Protein AF-A0A819JEA1-F1 (afdb_monomer_lite)

Structure (mmCIF, N/CA/C/O backbone):
data_AF-A0A819JEA1-F1
#
_entry.id   AF-A0A819JEA1-F1
#
loop_
_atom_site.group_PDB
_atom_site.id
_atom_site.type_symbol
_atom_site.label_atom_id
_atom_site.label_alt_id
_atom_site.label_comp_id
_atom_site.label_asym_id
_atom_site.label_entity_id
_atom_site.label_seq_id
_atom_site.pdbx_PDB_ins_code
_atom_site.Cartn_x
_atom_site.Cartn_y
_atom_site.Cartn_z
_atom_site.occupancy
_atom_site.B_iso_or_equiv
_atom_site.auth_seq_id
_atom_site.auth_comp_id
_atom_site.auth_asym_id
_atom_site.auth_atom_id
_atom_site.pdbx_PDB_model_num
ATOM 1 N N . MET A 1 1 ? 18.864 -0.633 -17.780 1.00 41.44 1 MET A N 1
ATOM 2 C CA . MET A 1 1 ? 20.270 -0.569 -17.303 1.00 41.44 1 MET A CA 1
ATOM 3 C C . MET A 1 1 ? 20.225 -0.179 -15.831 1.00 41.44 1 MET A C 1
ATOM 5 O O . MET A 1 1 ? 19.649 0.856 -15.530 1.00 41.44 1 MET A O 1
ATOM 9 N N . VAL A 1 2 ? 20.724 -1.010 -14.911 1.00 42.16 2 VAL A N 1
ATOM 10 C CA . VAL A 1 2 ? 20.683 -0.740 -13.460 1.00 42.16 2 VAL A CA 1
ATOM 11 C C . VAL A 1 2 ? 21.433 0.567 -13.140 1.00 42.16 2 VAL A C 1
ATOM 13 O O . VAL A 1 2 ? 22.654 0.612 -13.107 1.00 42.16 2 VAL A O 1
ATOM 16 N N . ARG A 1 3 ? 20.650 1.647 -13.000 1.00 57.25 3 ARG A N 1
ATOM 17 C CA . ARG A 1 3 ? 20.913 2.953 -12.364 1.00 57.25 3 ARG A CA 1
ATOM 18 C C . ARG A 1 3 ? 22.341 3.525 -12.477 1.00 57.25 3 ARG A C 1
ATOM 20 O O . ARG A 1 3 ? 22.962 3.837 -11.461 1.00 57.25 3 ARG A O 1
ATOM 27 N N . VAL A 1 4 ? 22.788 3.818 -13.702 1.00 48.72 4 VAL A N 1
ATOM 28 C CA . VAL A 1 4 ? 23.921 4.744 -13.948 1.00 48.72 4 VAL A CA 1
ATOM 29 C C . VAL A 1 4 ? 23.596 6.153 -13.413 1.00 48.72 4 VAL A C 1
ATOM 31 O O . VAL A 1 4 ? 24.458 6.822 -12.857 1.00 48.72 4 VAL A O 1
ATOM 34 N N . ARG A 1 5 ? 22.336 6.606 -13.542 1.00 55.41 5 ARG A N 1
ATOM 35 C CA . ARG A 1 5 ? 21.914 7.990 -13.233 1.00 55.41 5 ARG A CA 1
ATOM 36 C C . ARG A 1 5 ? 21.646 8.298 -11.755 1.00 55.41 5 ARG A C 1
ATOM 38 O O . ARG A 1 5 ? 21.673 9.463 -11.386 1.00 55.41 5 ARG A O 1
ATOM 45 N N . TYR A 1 6 ? 21.401 7.290 -10.915 1.00 67.12 6 TYR A N 1
ATOM 46 C CA . TYR A 1 6 ? 20.835 7.487 -9.567 1.00 67.12 6 TYR A CA 1
ATOM 47 C C . TYR A 1 6 ? 21.698 6.895 -8.441 1.00 67.12 6 TYR A C 1
ATOM 49 O O . TYR A 1 6 ? 21.186 6.467 -7.413 1.00 67.12 6 TYR A O 1
ATOM 57 N N . GLY A 1 7 ? 23.016 6.832 -8.642 1.00 81.62 7 GLY A N 1
ATOM 58 C CA . GLY A 1 7 ? 23.988 6.580 -7.571 1.00 81.62 7 GLY A CA 1
ATOM 59 C C . GLY A 1 7 ? 24.333 5.116 -7.287 1.00 81.62 7 GLY A C 1
ATOM 60 O O . GLY A 1 7 ? 25.480 4.855 -6.941 1.00 81.62 7 GLY A O 1
ATOM 61 N N . PHE A 1 8 ? 23.429 4.156 -7.511 1.00 86.06 8 PHE A N 1
ATOM 62 C CA . PHE A 1 8 ? 23.683 2.742 -7.176 1.00 86.06 8 PHE A CA 1
ATOM 63 C C . PHE A 1 8 ? 24.930 2.167 -7.868 1.00 86.06 8 PHE A C 1
ATOM 65 O O . PHE A 1 8 ? 25.777 1.557 -7.219 1.00 86.06 8 PHE A O 1
ATOM 72 N N . GLN A 1 9 ? 25.106 2.410 -9.172 1.00 86.25 9 GLN A N 1
ATOM 73 C CA . GLN A 1 9 ? 26.307 1.947 -9.875 1.00 86.25 9 GLN A CA 1
ATOM 74 C C . GLN A 1 9 ? 27.585 2.605 -9.341 1.00 86.25 9 GLN A C 1
ATOM 76 O O . GLN A 1 9 ? 28.608 1.937 -9.196 1.00 86.25 9 GLN A O 1
ATOM 81 N N . ASN A 1 10 ? 27.531 3.899 -9.019 1.00 88.38 10 ASN A N 1
ATOM 82 C CA . ASN A 1 10 ? 28.667 4.612 -8.435 1.00 88.38 10 ASN A CA 1
ATOM 83 C C . ASN A 1 10 ? 29.014 4.054 -7.050 1.00 88.38 10 ASN A C 1
ATOM 85 O O . ASN A 1 10 ? 30.188 3.911 -6.720 1.00 88.38 10 ASN A O 1
ATOM 89 N N . GLU A 1 11 ? 28.005 3.688 -6.265 1.00 90.44 11 GLU A N 1
ATOM 90 C CA . GLU A 1 11 ? 28.178 3.073 -4.956 1.00 90.44 11 GLU A CA 1
ATOM 91 C C . GLU A 1 11 ? 28.814 1.683 -5.056 1.00 90.44 11 GLU A C 1
ATOM 93 O O . GLU A 1 11 ? 29.787 1.414 -4.351 1.00 90.44 11 GLU A O 1
ATOM 98 N N . VAL A 1 12 ? 28.346 0.834 -5.978 1.00 91.38 12 VAL A N 1
ATOM 99 C CA . VAL A 1 12 ? 28.963 -0.478 -6.231 1.00 91.38 12 VAL A CA 1
ATOM 100 C C . VAL A 1 12 ? 30.405 -0.317 -6.707 1.00 91.38 12 VAL A C 1
ATOM 102 O O . VAL A 1 12 ? 31.294 -0.989 -6.189 1.00 91.38 12 VAL A O 1
ATOM 105 N N . ASN A 1 13 ? 30.668 0.611 -7.631 1.00 90.44 13 ASN A N 1
ATOM 106 C CA . ASN A 1 13 ? 32.024 0.902 -8.101 1.00 90.44 13 ASN A CA 1
ATOM 107 C C . ASN A 1 13 ? 32.947 1.351 -6.960 1.00 90.44 13 ASN A C 1
ATOM 109 O O . ASN A 1 13 ? 34.114 0.969 -6.936 1.00 90.44 13 ASN A O 1
ATOM 113 N N . LYS A 1 14 ? 32.428 2.155 -6.023 1.00 93.38 14 LYS A N 1
ATOM 114 C CA . LYS A 1 14 ? 33.180 2.664 -4.871 1.00 93.38 14 LYS A CA 1
ATOM 115 C C . LYS A 1 14 ? 33.441 1.579 -3.823 1.00 93.38 14 LYS A C 1
ATOM 117 O O . LYS A 1 14 ? 34.549 1.504 -3.305 1.00 93.38 14 LYS A O 1
ATOM 122 N N . LYS A 1 15 ? 32.437 0.760 -3.494 1.00 94.81 15 LYS A N 1
ATOM 123 C CA . LYS A 1 15 ? 32.519 -0.268 -2.439 1.00 94.81 15 LYS A CA 1
ATOM 124 C C . LYS A 1 15 ? 33.191 -1.563 -2.908 1.00 94.81 15 LYS A C 1
ATOM 126 O O . LYS A 1 15 ? 33.860 -2.217 -2.117 1.00 94.81 15 LYS A O 1
ATOM 131 N N . TYR A 1 16 ? 33.049 -1.916 -4.187 1.00 93.88 16 TYR A N 1
ATOM 132 C CA . TYR A 1 16 ? 33.557 -3.161 -4.776 1.00 93.88 16 TYR A CA 1
ATOM 133 C C . TYR A 1 16 ? 34.417 -2.901 -6.027 1.00 93.88 16 TYR A C 1
ATOM 135 O O . TYR A 1 16 ? 34.133 -3.449 -7.095 1.00 93.88 16 TYR A O 1
ATOM 143 N N . PRO A 1 17 ? 35.496 -2.101 -5.941 1.00 91.81 17 PRO A N 1
ATOM 144 C CA . PRO A 1 17 ? 36.240 -1.637 -7.117 1.00 91.81 17 PRO A CA 1
ATOM 145 C C . PRO A 1 17 ? 36.800 -2.779 -7.980 1.00 91.81 17 PRO A C 1
ATOM 147 O O . PRO A 1 17 ? 36.737 -2.710 -9.208 1.00 91.81 17 PRO A O 1
ATOM 150 N N . ALA A 1 18 ? 37.273 -3.863 -7.353 1.00 94.56 18 ALA A N 1
ATOM 151 C CA . ALA A 1 18 ? 37.828 -5.033 -8.038 1.00 94.56 18 ALA A CA 1
ATOM 152 C C . ALA A 1 18 ? 36.768 -5.995 -8.614 1.00 94.56 18 ALA A C 1
ATOM 154 O O . ALA A 1 18 ? 37.091 -6.831 -9.452 1.00 94.56 18 ALA A O 1
ATOM 155 N N . ARG A 1 19 ? 35.505 -5.908 -8.169 1.00 92.75 19 ARG A N 1
ATOM 156 C CA . ARG A 1 19 ? 34.414 -6.828 -8.559 1.00 92.75 19 ARG A CA 1
ATOM 157 C C . ARG A 1 19 ? 33.156 -6.105 -9.046 1.00 92.75 19 ARG A C 1
ATOM 159 O O . ARG A 1 19 ? 32.082 -6.697 -9.079 1.00 92.75 19 ARG A O 1
ATOM 166 N N . LYS A 1 20 ? 33.281 -4.842 -9.458 1.00 89.81 20 LYS A N 1
ATOM 167 C CA . LYS A 1 20 ? 32.153 -3.985 -9.847 1.00 89.81 20 LYS A CA 1
ATOM 168 C C . LYS A 1 20 ? 31.246 -4.618 -10.902 1.00 89.81 20 LYS A C 1
ATOM 170 O O . LYS A 1 20 ? 30.035 -4.618 -10.728 1.00 89.81 20 LYS A O 1
ATOM 175 N N . THR A 1 21 ? 31.818 -5.207 -11.955 1.00 88.94 21 THR A N 1
ATOM 176 C CA . THR A 1 21 ? 31.039 -5.801 -13.050 1.00 88.94 21 THR A CA 1
ATOM 177 C C . THR A 1 21 ? 30.298 -7.064 -12.594 1.00 88.94 21 THR A C 1
ATOM 179 O O . THR A 1 21 ? 29.072 -7.045 -12.666 1.00 88.94 21 THR A O 1
ATOM 182 N N . PRO A 1 22 ? 30.960 -8.091 -12.010 1.00 93.12 22 PRO A N 1
ATOM 183 C CA . PRO A 1 22 ? 30.249 -9.256 -11.475 1.00 93.12 22 PRO A CA 1
ATOM 184 C C . PRO A 1 22 ? 29.156 -8.912 -10.457 1.00 93.12 22 PRO A C 1
ATOM 186 O O . PRO A 1 22 ? 28.079 -9.496 -10.492 1.00 93.12 22 PRO A O 1
ATOM 189 N N . VAL A 1 23 ? 29.407 -7.949 -9.562 1.00 92.12 23 VAL A N 1
ATOM 190 C CA . VAL A 1 23 ? 28.424 -7.531 -8.551 1.00 92.12 23 VAL A CA 1
ATOM 191 C C . VAL A 1 23 ? 27.221 -6.844 -9.203 1.00 92.12 23 VAL A C 1
ATOM 193 O O . VAL A 1 23 ? 26.083 -7.147 -8.857 1.00 92.12 23 VAL A O 1
ATOM 196 N N . LEU A 1 24 ? 27.445 -5.946 -10.169 1.00 88.88 24 LEU A N 1
ATOM 197 C CA . LEU A 1 24 ? 26.356 -5.295 -10.904 1.00 88.88 24 LEU A CA 1
ATOM 198 C C . LEU A 1 24 ? 25.526 -6.295 -11.708 1.00 88.88 24 LEU A C 1
ATOM 200 O O . LEU A 1 24 ? 24.307 -6.147 -11.770 1.00 88.88 24 LEU A O 1
ATOM 204 N N . ASP A 1 25 ? 26.164 -7.286 -12.323 1.00 87.38 25 ASP A N 1
ATOM 205 C CA . ASP A 1 25 ? 25.463 -8.315 -13.089 1.00 87.38 25 ASP A CA 1
ATOM 206 C C . ASP A 1 25 ? 24.647 -9.236 -12.177 1.00 87.38 25 ASP A C 1
ATOM 208 O O . ASP A 1 25 ? 23.493 -9.520 -12.490 1.00 87.38 25 ASP A O 1
ATOM 212 N N . LEU A 1 26 ? 25.169 -9.578 -10.995 1.00 90.94 26 LEU A N 1
ATOM 213 C CA . LEU A 1 26 ? 24.413 -10.309 -9.979 1.00 90.94 26 LEU A CA 1
ATOM 214 C C . LEU A 1 26 ? 23.181 -9.523 -9.505 1.00 90.94 26 LEU A C 1
ATOM 216 O O . LEU A 1 26 ? 22.094 -10.082 -9.407 1.00 90.94 26 LEU A O 1
ATOM 220 N N . PHE A 1 27 ? 23.309 -8.215 -9.255 1.00 88.88 27 PHE A N 1
ATOM 221 C CA . PHE A 1 27 ? 22.153 -7.388 -8.894 1.00 88.88 27 PHE A CA 1
ATOM 222 C C . PHE A 1 27 ? 21.122 -7.287 -10.022 1.00 88.88 27 PHE A C 1
ATOM 224 O O . PHE A 1 27 ? 19.927 -7.308 -9.741 1.00 88.88 27 PHE A O 1
ATOM 231 N N . LYS A 1 28 ? 21.555 -7.185 -11.288 1.00 83.75 28 LYS A N 1
ATOM 232 C CA . LYS A 1 28 ? 20.635 -7.208 -12.440 1.00 83.75 28 LYS A CA 1
ATOM 233 C C . LYS A 1 28 ? 19.838 -8.506 -12.482 1.00 83.75 28 LYS A C 1
ATOM 235 O O . LYS A 1 28 ? 18.631 -8.447 -12.695 1.00 83.75 28 LYS A O 1
ATOM 240 N N . ASP A 1 29 ? 20.508 -9.637 -12.268 1.00 85.56 29 ASP A N 1
ATOM 241 C CA . ASP A 1 29 ? 19.857 -10.942 -12.215 1.00 85.56 29 ASP A CA 1
ATOM 242 C C . ASP A 1 29 ? 18.852 -10.982 -11.058 1.00 85.56 29 ASP A C 1
ATOM 244 O O . ASP A 1 29 ? 17.656 -11.110 -11.303 1.00 85.56 29 ASP A O 1
ATOM 248 N N . ILE A 1 30 ? 19.283 -10.705 -9.820 1.00 89.31 30 ILE A N 1
ATOM 249 C CA . ILE A 1 30 ? 18.412 -10.693 -8.628 1.00 89.31 30 ILE A CA 1
ATOM 250 C C . ILE A 1 30 ? 17.184 -9.791 -8.821 1.00 89.31 30 ILE A C 1
ATOM 252 O O . ILE A 1 30 ? 16.062 -10.204 -8.529 1.00 89.31 30 ILE A O 1
ATOM 256 N N . PHE A 1 31 ? 17.361 -8.570 -9.334 1.00 86.69 31 PHE A N 1
ATOM 257 C CA . PHE A 1 31 ? 16.244 -7.648 -9.549 1.00 86.69 31 PHE A CA 1
ATOM 258 C C . PHE A 1 31 ? 15.246 -8.149 -10.596 1.00 86.69 31 PHE A C 1
ATOM 260 O O . PHE A 1 31 ? 14.061 -7.846 -10.477 1.00 86.69 31 PHE A O 1
ATOM 267 N N . SER A 1 32 ? 15.686 -8.949 -11.571 1.00 85.19 32 SER A N 1
ATOM 268 C CA . SER A 1 32 ? 14.794 -9.569 -12.560 1.00 85.19 32 SER A CA 1
ATOM 269 C C . SER A 1 32 ? 13.877 -10.648 -11.959 1.00 85.19 32 SER A C 1
ATOM 271 O O . SER A 1 32 ? 12.847 -10.987 -12.545 1.00 85.19 32 SER A O 1
ATOM 273 N N . TRP A 1 33 ? 14.213 -11.158 -10.768 1.00 87.75 33 TRP A N 1
ATOM 274 C CA . TRP A 1 33 ? 13.436 -12.178 -10.062 1.00 87.75 33 TRP A CA 1
ATOM 275 C C . TRP A 1 33 ? 12.441 -11.621 -9.046 1.00 87.75 33 TRP A C 1
ATOM 277 O O . TRP A 1 33 ? 11.588 -12.388 -8.580 1.00 87.75 33 TRP A O 1
ATOM 287 N N . LEU A 1 34 ? 12.520 -10.328 -8.714 1.00 89.69 34 LEU A N 1
ATOM 288 C CA . LEU A 1 34 ? 11.642 -9.708 -7.724 1.00 89.69 34 LEU A CA 1
ATOM 289 C C . LEU A 1 34 ? 10.158 -9.846 -8.125 1.00 89.69 34 LEU A C 1
ATOM 291 O O . LEU A 1 34 ? 9.820 -9.699 -9.304 1.00 89.69 34 LEU A O 1
ATOM 295 N N . PRO A 1 35 ? 9.256 -10.128 -7.166 1.00 91.94 35 PRO A N 1
ATOM 296 C CA . PRO A 1 35 ? 7.818 -10.124 -7.416 1.00 91.94 35 PRO A CA 1
ATOM 297 C C . PRO A 1 35 ? 7.337 -8.766 -7.942 1.00 91.94 35 PRO A C 1
ATOM 299 O O . PRO A 1 35 ? 7.824 -7.718 -7.522 1.00 91.94 35 PRO A O 1
ATOM 302 N N . LEU A 1 36 ? 6.356 -8.788 -8.847 1.00 92.75 36 LEU A N 1
ATOM 303 C CA . LEU A 1 36 ? 5.788 -7.571 -9.444 1.00 92.75 36 LEU A CA 1
ATOM 304 C C . LEU A 1 36 ? 4.719 -6.928 -8.550 1.00 92.75 36 LEU A C 1
ATOM 306 O O . LEU A 1 36 ? 4.525 -5.715 -8.575 1.00 92.75 36 LEU A O 1
ATOM 310 N N . TYR A 1 37 ? 4.021 -7.755 -7.775 1.00 95.31 37 TYR A N 1
ATOM 311 C CA . TYR A 1 37 ? 3.034 -7.355 -6.786 1.00 95.31 37 TYR A CA 1
ATOM 312 C C . TYR A 1 37 ? 2.873 -8.470 -5.743 1.00 95.31 37 TYR A C 1
ATOM 314 O O . TYR A 1 37 ? 3.272 -9.613 -5.985 1.00 95.31 37 TYR A O 1
ATOM 322 N N . SER A 1 38 ? 2.260 -8.137 -4.612 1.00 93.88 38 SER A N 1
ATOM 323 C CA . SER A 1 38 ? 1.863 -9.086 -3.572 1.00 93.88 38 SER A CA 1
ATOM 324 C C . SER A 1 38 ? 0.369 -8.977 -3.303 1.00 93.88 38 SER A C 1
ATOM 326 O O . SER A 1 38 ? -0.250 -7.938 -3.532 1.00 93.88 38 SER A O 1
ATOM 328 N N . TYR A 1 39 ? -0.215 -10.057 -2.802 1.00 89.69 39 TYR A N 1
ATOM 329 C CA . TYR A 1 39 ? -1.615 -10.120 -2.412 1.00 89.69 39 TYR A CA 1
ATOM 330 C C . TYR A 1 39 ? -1.695 -10.481 -0.932 1.00 89.69 39 TYR A C 1
ATOM 332 O O . TYR A 1 39 ? -0.997 -11.390 -0.485 1.00 89.69 39 TYR A O 1
ATOM 340 N N . VAL A 1 40 ? -2.534 -9.768 -0.186 1.00 86.00 40 VAL A N 1
ATOM 341 C CA . VAL A 1 40 ? -2.774 -10.019 1.236 1.00 86.00 40 VAL A CA 1
ATOM 342 C C . VAL A 1 40 ? -4.255 -10.309 1.425 1.00 86.00 40 VAL A C 1
ATOM 344 O O . VAL A 1 40 ? -5.094 -9.449 1.156 1.00 86.00 40 VAL A O 1
ATOM 347 N N . ASP A 1 41 ? -4.566 -11.522 1.884 1.00 82.00 41 ASP A N 1
ATOM 348 C CA . ASP A 1 41 ? -5.906 -11.894 2.335 1.00 82.00 41 ASP A CA 1
ATOM 349 C C . ASP A 1 41 ? -5.973 -11.755 3.857 1.00 82.00 41 ASP A C 1
ATOM 351 O O . ASP A 1 41 ? -5.246 -12.438 4.577 1.00 82.00 41 ASP A O 1
ATOM 355 N N . ALA A 1 42 ? -6.826 -10.857 4.339 1.00 69.44 42 ALA A N 1
ATOM 356 C CA . ALA A 1 42 ? -7.082 -10.650 5.756 1.00 69.44 42 ALA A CA 1
ATOM 357 C C . ALA A 1 42 ? -8.520 -11.047 6.137 1.00 69.44 42 ALA A C 1
ATOM 359 O O . ALA A 1 42 ? -9.152 -10.410 6.982 1.00 69.44 42 ALA A O 1
ATOM 360 N N . GLY A 1 43 ? -9.075 -12.069 5.478 1.00 70.44 43 GLY A N 1
ATOM 361 C CA . GLY A 1 43 ? -10.427 -12.566 5.725 1.00 70.44 43 GLY A CA 1
ATOM 362 C C . GLY A 1 43 ? -11.477 -11.698 5.035 1.00 70.44 43 GLY A C 1
ATOM 363 O O . GLY A 1 43 ? -11.864 -11.975 3.903 1.00 70.44 43 GLY A O 1
ATOM 364 N N . LYS A 1 44 ? -11.943 -10.633 5.705 1.00 64.06 44 LYS A N 1
ATOM 365 C CA . LYS A 1 44 ? -12.966 -9.714 5.157 1.00 64.06 44 LYS A CA 1
ATOM 366 C C . LYS A 1 44 ? -12.398 -8.666 4.188 1.00 64.06 44 LYS A C 1
ATOM 368 O O . LYS A 1 44 ? -13.157 -8.073 3.429 1.00 64.06 44 LYS A O 1
ATOM 373 N N . SER A 1 45 ? -11.081 -8.451 4.197 1.00 70.25 45 SER A N 1
ATOM 374 C CA . SER A 1 45 ? -10.394 -7.458 3.363 1.00 70.25 45 SER A CA 1
ATOM 375 C C . SER A 1 45 ? -9.267 -8.100 2.571 1.00 70.25 45 SER A C 1
ATOM 377 O O . SER A 1 45 ? -8.432 -8.812 3.125 1.00 70.25 45 SER A O 1
ATOM 379 N N . ARG A 1 46 ? -9.228 -7.816 1.270 1.00 85.88 46 ARG A N 1
ATOM 380 C CA . ARG A 1 46 ? -8.244 -8.357 0.331 1.00 85.88 46 ARG A CA 1
ATOM 381 C C . ARG A 1 46 ? -7.526 -7.213 -0.347 1.00 85.88 46 ARG A C 1
ATOM 383 O O . ARG A 1 46 ? -8.158 -6.371 -0.976 1.00 85.88 46 ARG A O 1
ATOM 390 N N . MET A 1 47 ? -6.213 -7.165 -0.209 1.00 90.12 47 MET A N 1
ATOM 391 C CA . MET A 1 47 ? -5.421 -6.019 -0.638 1.00 90.12 47 MET A CA 1
ATOM 392 C C . MET A 1 47 ? -4.382 -6.449 -1.658 1.00 90.12 47 MET A C 1
ATOM 394 O O . MET A 1 47 ? -3.732 -7.486 -1.511 1.00 90.12 47 MET A O 1
ATOM 398 N N . MET A 1 48 ? -4.198 -5.622 -2.680 1.00 95.50 48 MET A N 1
ATOM 399 C CA . MET A 1 48 ? -3.072 -5.748 -3.596 1.00 95.50 48 MET A CA 1
ATOM 400 C C . MET A 1 48 ? -1.995 -4.744 -3.201 1.00 95.50 48 MET A C 1
ATOM 402 O O . MET A 1 48 ? -2.276 -3.555 -3.083 1.00 95.50 48 MET A O 1
ATOM 406 N N . ILE A 1 49 ? -0.763 -5.218 -3.040 1.00 96.88 49 ILE A N 1
ATOM 407 C CA . ILE A 1 49 ? 0.413 -4.388 -2.785 1.00 96.88 49 ILE A CA 1
ATOM 408 C C . ILE A 1 49 ? 1.240 -4.321 -4.066 1.00 96.88 49 ILE A C 1
ATOM 410 O O . ILE A 1 49 ? 1.664 -5.353 -4.587 1.00 96.88 49 ILE A O 1
ATOM 414 N N . VAL A 1 50 ? 1.485 -3.118 -4.574 1.00 97.56 50 VAL A N 1
ATOM 415 C CA . VAL A 1 50 ? 2.205 -2.884 -5.834 1.00 97.56 50 VAL A CA 1
ATOM 416 C C . VAL A 1 50 ? 3.110 -1.658 -5.708 1.00 97.56 50 VAL A C 1
ATOM 418 O O . VAL A 1 50 ? 2.842 -0.781 -4.905 1.00 97.56 50 VAL A O 1
ATOM 421 N N . HIS A 1 51 ? 4.203 -1.550 -6.465 1.00 96.88 51 HIS A N 1
ATOM 422 C CA . HIS A 1 51 ? 5.074 -0.373 -6.342 1.00 96.88 51 HIS A CA 1
ATOM 423 C C . HIS A 1 51 ? 4.429 0.900 -6.919 1.00 96.88 51 HIS A C 1
ATOM 425 O O . HIS A 1 51 ? 4.279 1.907 -6.226 1.00 96.88 51 HIS A O 1
ATOM 431 N N . GLY A 1 52 ? 4.076 0.832 -8.202 1.00 97.44 52 GLY A N 1
ATOM 432 C CA . GLY A 1 52 ? 3.459 1.884 -8.994 1.00 97.44 52 GLY A CA 1
ATOM 433 C C . GLY A 1 52 ? 1.952 1.874 -8.802 1.00 97.44 52 GLY A C 1
ATOM 434 O O . GLY A 1 52 ? 1.462 2.395 -7.814 1.00 97.44 52 GLY A O 1
ATOM 435 N N . GLY A 1 53 ? 1.204 1.284 -9.721 1.00 96.81 53 GLY A N 1
ATOM 436 C CA . GLY A 1 53 ? -0.248 1.275 -9.631 1.00 96.81 53 GLY A CA 1
ATOM 437 C C . GLY A 1 53 ? -0.855 0.313 -10.631 1.00 96.81 53 GLY A C 1
ATOM 438 O O . GLY A 1 53 ? -0.334 -0.778 -10.846 1.00 96.81 53 GLY A O 1
ATOM 439 N N . ILE A 1 54 ? -1.964 0.719 -11.236 1.00 98.00 54 ILE A N 1
ATOM 440 C CA . ILE A 1 54 ? -2.680 -0.074 -12.235 1.00 98.00 54 ILE A CA 1
ATOM 441 C C . ILE A 1 54 ? -2.996 0.768 -13.474 1.00 98.00 54 ILE A C 1
ATOM 443 O O . ILE A 1 54 ? -2.785 1.978 -13.491 1.00 98.00 54 ILE A O 1
ATOM 447 N N . SER A 1 55 ? -3.547 0.115 -14.493 1.00 97.19 55 SER A N 1
ATOM 448 C CA . SER A 1 55 ? -4.159 0.745 -15.662 1.00 97.19 55 SER A CA 1
ATOM 449 C C . SER A 1 55 ? -5.434 -0.002 -16.055 1.00 97.19 55 SER A C 1
ATOM 451 O O . SER A 1 55 ? -5.713 -1.096 -15.554 1.00 97.19 55 SER A O 1
ATOM 453 N N . ASP A 1 56 ? -6.174 0.553 -17.009 1.00 95.69 56 ASP A N 1
ATOM 454 C CA . ASP A 1 56 ? -7.325 -0.075 -17.663 1.00 95.69 56 ASP A CA 1
ATOM 455 C C . ASP A 1 56 ? -6.979 -1.389 -18.397 1.00 95.69 56 ASP A C 1
ATOM 457 O O . ASP A 1 56 ? -7.868 -2.170 -18.742 1.00 95.69 56 ASP A O 1
ATOM 461 N N . LYS A 1 57 ? -5.686 -1.674 -18.605 1.00 94.50 57 LYS A N 1
ATOM 462 C CA . LYS A 1 57 ? -5.184 -2.856 -19.325 1.00 94.50 57 LYS A CA 1
ATOM 463 C C . LYS A 1 57 ? -4.565 -3.924 -18.427 1.00 94.50 57 LYS A C 1
ATOM 465 O O . LYS A 1 57 ? -4.301 -5.025 -18.915 1.00 94.50 57 LYS A O 1
ATOM 470 N N . VAL A 1 58 ? -4.334 -3.642 -17.142 1.00 95.81 58 VAL A N 1
ATOM 471 C CA . VAL A 1 58 ? -3.684 -4.594 -16.226 1.00 95.81 58 VAL A CA 1
ATOM 472 C C . VAL A 1 58 ? -4.533 -5.861 -16.060 1.00 95.81 58 VAL A C 1
ATOM 474 O O . VAL A 1 58 ? -5.697 -5.832 -15.643 1.00 95.81 58 VAL A O 1
ATOM 477 N N . ASN A 1 59 ? -3.925 -7.014 -16.350 1.00 94.94 59 ASN A N 1
ATOM 478 C CA . ASN A 1 59 ? -4.549 -8.322 -16.206 1.00 94.94 59 ASN A CA 1
ATOM 479 C C . ASN A 1 59 ? -3.722 -9.238 -15.294 1.00 94.94 59 ASN A C 1
ATOM 481 O O . ASN A 1 59 ? -2.742 -9.841 -15.731 1.00 94.94 59 ASN A O 1
ATOM 485 N N . LEU A 1 60 ? -4.163 -9.407 -14.040 1.00 92.69 60 LEU A N 1
ATOM 486 C CA . LEU A 1 60 ? -3.443 -10.210 -13.045 1.00 92.69 60 LEU A CA 1
ATOM 487 C C . LEU A 1 60 ? -3.277 -11.675 -13.467 1.00 92.69 60 LEU A C 1
ATOM 489 O O . LEU A 1 60 ? -2.251 -12.282 -13.178 1.00 92.69 60 LEU A O 1
ATOM 493 N N . LYS A 1 61 ? -4.238 -12.241 -14.212 1.00 92.19 61 LYS A N 1
ATOM 494 C CA . LYS A 1 61 ? -4.119 -13.618 -14.720 1.00 92.19 61 LYS A CA 1
ATOM 495 C C . LYS A 1 61 ? -2.945 -13.748 -15.689 1.00 92.19 61 LYS A C 1
ATOM 497 O O . LYS A 1 61 ? -2.192 -14.708 -15.589 1.00 92.19 61 LYS A O 1
ATOM 502 N N . LYS A 1 62 ? -2.768 -12.767 -16.584 1.00 91.50 62 LYS A N 1
ATOM 503 C CA . LYS A 1 62 ? -1.641 -12.736 -17.528 1.00 91.50 62 LYS A CA 1
ATOM 504 C C . LYS A 1 62 ? -0.325 -12.447 -16.804 1.00 91.50 62 LYS A C 1
ATOM 506 O O . LYS A 1 62 ? 0.670 -13.104 -17.089 1.00 91.50 62 LYS A O 1
ATOM 511 N N . ILE A 1 63 ? -0.337 -11.534 -15.831 1.00 91.75 63 ILE A N 1
ATOM 512 C CA . ILE A 1 63 ? 0.835 -11.207 -15.003 1.00 91.75 63 ILE A CA 1
ATOM 513 C C . ILE A 1 63 ? 1.362 -12.443 -14.258 1.00 91.75 63 ILE A C 1
ATOM 515 O O . ILE A 1 63 ? 2.568 -12.678 -14.238 1.00 91.75 63 ILE A O 1
ATOM 519 N N . ASN A 1 64 ? 0.471 -13.274 -13.713 1.00 91.00 64 ASN A N 1
ATOM 520 C CA . ASN A 1 64 ? 0.852 -14.481 -12.974 1.00 91.00 64 ASN A CA 1
ATOM 521 C C . ASN A 1 64 ? 1.500 -15.565 -13.842 1.00 91.00 64 ASN A C 1
ATOM 523 O O . ASN A 1 64 ? 2.211 -16.419 -13.318 1.00 91.00 64 ASN A O 1
ATOM 527 N N . THR A 1 65 ? 1.285 -15.528 -15.157 1.00 90.06 65 THR A N 1
ATOM 528 C CA . THR A 1 65 ? 1.900 -16.465 -16.107 1.00 90.06 65 THR A CA 1
ATOM 529 C C . THR A 1 65 ? 3.206 -15.947 -16.716 1.00 90.06 65 THR A C 1
ATOM 531 O O . THR A 1 65 ? 3.828 -16.654 -17.505 1.00 90.06 65 THR A O 1
ATOM 534 N N . LEU A 1 66 ? 3.641 -14.725 -16.379 1.00 86.88 66 LEU A N 1
ATOM 535 C CA . LEU A 1 66 ? 4.828 -14.119 -16.985 1.00 86.88 66 LEU A CA 1
ATOM 536 C C . LEU A 1 66 ? 6.124 -14.800 -16.548 1.00 86.88 66 LEU A C 1
ATOM 538 O O . LEU A 1 66 ? 6.406 -14.981 -15.361 1.00 86.88 66 LEU A O 1
ATOM 542 N N . THR A 1 67 ? 7.005 -15.029 -17.518 1.00 85.44 67 THR A N 1
ATOM 543 C CA . THR A 1 67 ? 8.415 -15.346 -17.272 1.00 85.44 67 THR A CA 1
ATOM 544 C C . THR A 1 67 ? 9.184 -14.055 -16.959 1.00 85.44 67 THR A C 1
ATOM 546 O O . THR A 1 67 ? 9.857 -13.478 -17.814 1.00 85.44 67 THR A O 1
ATOM 549 N N . ARG A 1 68 ? 9.023 -13.558 -15.725 1.00 81.25 68 ARG A N 1
ATOM 550 C CA . ARG A 1 68 ? 9.464 -12.217 -15.285 1.00 81.25 68 ARG A CA 1
ATOM 551 C C . ARG A 1 68 ? 10.953 -11.911 -15.487 1.00 81.25 68 ARG A C 1
ATOM 553 O O . ARG A 1 68 ? 11.289 -10.794 -15.869 1.00 81.25 68 ARG A O 1
ATOM 560 N N . ASN A 1 69 ? 11.829 -12.905 -15.346 1.00 80.88 69 ASN A N 1
ATOM 561 C CA . ASN A 1 69 ? 13.280 -12.753 -15.504 1.00 80.88 69 ASN A CA 1
ATOM 562 C C . ASN A 1 69 ? 13.716 -12.383 -16.939 1.00 80.88 69 ASN A C 1
ATOM 564 O O . ASN A 1 69 ? 14.855 -11.978 -17.154 1.00 80.88 69 ASN A O 1
ATOM 568 N N . ARG A 1 70 ? 12.813 -12.454 -17.931 1.00 78.81 70 ARG A N 1
ATOM 569 C CA . ARG A 1 70 ? 13.065 -11.955 -19.298 1.00 78.81 70 ARG A CA 1
ATOM 570 C C . ARG A 1 70 ? 13.107 -10.424 -19.381 1.00 78.81 70 ARG A C 1
ATOM 572 O O . ARG A 1 70 ? 13.657 -9.880 -20.338 1.00 78.81 70 ARG A O 1
ATOM 579 N N . TYR A 1 71 ? 12.553 -9.720 -18.394 1.00 75.94 71 TYR A N 1
ATOM 580 C CA . TYR A 1 71 ? 12.415 -8.264 -18.387 1.00 75.94 71 TYR A CA 1
ATOM 581 C C . TYR A 1 71 ? 13.457 -7.608 -17.471 1.00 75.94 71 TYR A C 1
ATOM 583 O O . TYR A 1 71 ? 13.146 -7.049 -16.425 1.00 75.94 71 TYR A O 1
ATOM 591 N N . VAL A 1 72 ? 14.724 -7.643 -17.893 1.00 69.50 72 VAL A N 1
ATOM 592 C CA . VAL A 1 72 ? 15.885 -7.135 -17.122 1.00 69.50 72 VAL A CA 1
ATOM 593 C C . VAL A 1 72 ? 15.866 -5.602 -16.940 1.00 69.50 72 VAL A C 1
ATOM 595 O O . VAL A 1 72 ? 16.635 -5.030 -16.166 1.00 69.50 72 VAL A O 1
ATOM 598 N N . SER A 1 73 ? 15.008 -4.886 -17.674 1.00 71.56 73 SER A N 1
ATOM 599 C CA . SER A 1 73 ? 14.853 -3.433 -17.572 1.00 71.56 73 SER A CA 1
ATOM 600 C C . SER A 1 73 ? 13.410 -3.027 -17.852 1.00 71.56 73 SER A C 1
ATOM 602 O O . SER A 1 73 ? 12.867 -3.404 -18.879 1.00 71.56 73 SER A O 1
ATOM 604 N N . ILE A 1 74 ? 12.820 -2.210 -16.978 1.00 72.19 74 ILE A N 1
ATOM 605 C CA . ILE A 1 74 ? 11.437 -1.703 -17.113 1.00 72.19 74 ILE A CA 1
ATOM 606 C C . ILE A 1 74 ? 11.375 -0.431 -17.986 1.00 72.19 74 ILE A C 1
ATOM 608 O O . ILE A 1 74 ? 10.338 -0.086 -18.544 1.00 72.19 74 ILE A O 1
ATOM 612 N N . GLU A 1 75 ? 12.499 0.275 -18.124 1.00 66.25 75 GLU A N 1
ATOM 613 C CA . GLU A 1 75 ? 12.615 1.485 -18.957 1.00 66.25 75 GLU A CA 1
ATOM 614 C C . GLU A 1 75 ? 13.076 1.179 -20.389 1.00 66.25 75 GLU A C 1
ATOM 616 O O . GLU A 1 75 ? 12.909 1.998 -21.288 1.00 66.25 75 GLU A O 1
ATOM 621 N N . VAL A 1 76 ? 13.683 0.008 -20.605 1.00 66.81 76 VAL A N 1
ATOM 622 C CA . VAL A 1 76 ? 14.299 -0.361 -21.883 1.00 66.81 76 VAL A CA 1
ATOM 623 C C . VAL A 1 76 ? 13.666 -1.662 -22.363 1.00 66.81 76 VAL A C 1
ATOM 625 O O . VAL A 1 76 ? 13.869 -2.683 -21.702 1.00 66.81 76 VAL A O 1
ATOM 628 N N . PRO A 1 77 ? 12.948 -1.654 -23.501 1.00 62.25 77 PRO A N 1
ATOM 629 C CA . PRO A 1 77 ? 12.319 -2.854 -24.029 1.00 62.25 77 PRO A CA 1
ATOM 630 C C . PRO A 1 77 ? 13.352 -3.965 -24.270 1.00 62.25 77 PRO A C 1
ATOM 632 O O . PRO A 1 77 ? 14.479 -3.663 -24.682 1.00 62.25 77 PRO A O 1
ATOM 635 N N . PRO A 1 78 ? 12.976 -5.250 -24.129 1.00 60.19 78 PRO A N 1
ATOM 636 C CA . PRO A 1 78 ? 13.882 -6.382 -24.360 1.00 60.19 78 PRO A CA 1
ATOM 637 C C . PRO A 1 78 ? 14.588 -6.363 -25.734 1.00 60.19 78 PRO A C 1
ATOM 639 O O . PRO A 1 78 ? 15.713 -6.849 -25.861 1.00 60.19 78 PRO A O 1
ATOM 642 N N . GLN A 1 79 ? 13.973 -5.728 -26.745 1.00 60.06 79 GLN A N 1
ATOM 643 C CA . GLN A 1 79 ? 14.509 -5.555 -28.109 1.00 60.06 79 GLN A CA 1
ATOM 644 C C . GLN A 1 79 ? 15.893 -4.897 -28.142 1.00 60.06 79 GLN A C 1
ATOM 646 O O . GLN A 1 79 ? 16.724 -5.232 -28.986 1.00 60.06 79 GLN A O 1
ATOM 651 N N . SER A 1 80 ? 16.154 -3.962 -27.219 1.00 51.97 80 SER A N 1
ATOM 652 C CA . SER A 1 80 ? 17.427 -3.236 -27.161 1.00 51.97 80 SER A CA 1
ATOM 653 C C . SER A 1 80 ? 18.584 -4.114 -26.669 1.00 51.97 80 SER A C 1
ATOM 655 O O . SER A 1 80 ? 19.738 -3.717 -26.812 1.00 51.97 80 SER A O 1
ATOM 657 N N . GLN A 1 81 ? 18.293 -5.279 -26.083 1.00 52.31 81 GLN A N 1
ATOM 658 C CA . GLN A 1 81 ? 19.294 -6.172 -25.493 1.00 52.31 81 GLN A CA 1
ATOM 659 C C . GLN A 1 81 ? 19.569 -7.413 -26.359 1.00 52.31 81 GLN A C 1
ATOM 661 O O . GLN A 1 81 ? 20.556 -8.103 -26.134 1.00 52.31 81 GLN A O 1
ATOM 666 N N . SER A 1 82 ? 18.732 -7.683 -27.369 1.00 47.03 82 SER A N 1
ATOM 667 C CA . SER A 1 82 ? 18.755 -8.912 -28.180 1.00 47.03 82 SER A CA 1
ATOM 668 C C . SER A 1 82 ? 18.744 -8.629 -29.693 1.00 47.03 82 SER A C 1
ATOM 670 O O . SER A 1 82 ? 17.950 -9.174 -30.456 1.00 47.03 82 SER A O 1
ATOM 672 N N . GLY A 1 83 ? 19.648 -7.754 -30.147 1.00 52.47 83 GLY A N 1
ATOM 673 C CA . GLY A 1 83 ? 20.009 -7.651 -31.569 1.00 52.47 83 GLY A CA 1
ATOM 674 C C . GLY A 1 83 ? 18.942 -7.080 -32.516 1.00 52.47 83 GLY A C 1
ATOM 675 O O . GLY A 1 83 ? 19.000 -7.355 -33.710 1.00 52.47 83 GLY A O 1
ATOM 676 N N . GLY A 1 84 ? 17.979 -6.290 -32.026 1.00 56.19 84 GLY A N 1
ATOM 677 C CA . GLY A 1 84 ? 17.100 -5.482 -32.887 1.00 56.19 84 GLY A CA 1
ATOM 678 C C . GLY A 1 84 ? 15.848 -6.175 -33.442 1.00 56.19 84 GLY A C 1
ATOM 679 O O . GLY A 1 84 ? 15.185 -5.611 -34.313 1.00 56.19 84 GLY A O 1
ATOM 680 N N . LYS A 1 85 ? 15.467 -7.362 -32.950 1.00 61.12 85 LYS A N 1
ATOM 681 C CA . LYS A 1 85 ? 14.149 -7.946 -33.269 1.00 61.12 85 LYS A CA 1
ATOM 682 C C . LYS A 1 85 ? 13.029 -7.163 -32.571 1.00 61.12 85 LYS A C 1
ATOM 684 O O . LYS A 1 85 ? 13.089 -6.943 -31.363 1.00 61.12 85 LYS A O 1
ATOM 689 N N . ARG A 1 86 ? 11.990 -6.770 -33.325 1.00 67.56 86 ARG A N 1
ATOM 690 C CA . ARG A 1 86 ? 10.757 -6.182 -32.764 1.00 67.56 86 ARG A CA 1
ATOM 691 C C . ARG A 1 86 ? 10.066 -7.217 -31.866 1.00 67.56 86 ARG A C 1
ATOM 693 O O . ARG A 1 86 ? 9.999 -8.385 -32.241 1.00 67.56 86 ARG A O 1
ATOM 700 N N . LEU A 1 87 ? 9.555 -6.779 -30.712 1.00 71.44 87 LEU A N 1
ATOM 701 C CA . LEU A 1 87 ? 8.699 -7.590 -29.840 1.00 71.44 87 LEU A CA 1
ATOM 702 C C . LEU A 1 87 ? 7.486 -8.033 -30.641 1.00 71.44 87 LEU A C 1
ATOM 704 O O . LEU A 1 87 ? 6.949 -7.274 -31.456 1.00 71.44 87 LEU A O 1
ATOM 708 N N . THR A 1 88 ? 7.029 -9.240 -30.353 1.00 82.31 88 THR A N 1
ATOM 709 C CA . THR A 1 88 ? 5.677 -9.640 -30.728 1.00 82.31 88 THR A CA 1
ATOM 710 C C . THR A 1 88 ? 4.654 -8.733 -30.033 1.00 82.31 88 THR A C 1
ATOM 712 O O . THR A 1 88 ? 4.944 -8.108 -29.009 1.00 82.31 88 THR A O 1
ATOM 715 N N . ALA A 1 89 ? 3.439 -8.649 -30.578 1.00 82.75 89 ALA A N 1
ATOM 716 C CA . ALA A 1 89 ? 2.361 -7.877 -29.954 1.00 82.75 89 ALA A CA 1
ATOM 717 C C . ALA A 1 89 ? 2.073 -8.340 -28.512 1.00 82.75 89 ALA A C 1
ATOM 719 O O . ALA A 1 89 ? 1.755 -7.520 -27.649 1.00 82.75 89 ALA A O 1
ATOM 720 N N . ASP A 1 90 ? 2.237 -9.637 -28.239 1.00 83.44 90 ASP A N 1
ATOM 721 C CA . ASP A 1 90 ? 2.067 -10.197 -26.904 1.00 83.44 90 ASP A CA 1
ATOM 722 C C . ASP A 1 90 ? 3.159 -9.748 -25.939 1.00 83.44 90 ASP A C 1
ATOM 724 O O . ASP A 1 90 ? 2.827 -9.281 -24.852 1.00 83.44 90 ASP A O 1
ATOM 728 N N . GLU A 1 91 ? 4.431 -9.804 -26.337 1.00 83.06 91 GLU A N 1
ATOM 729 C CA . GLU A 1 91 ? 5.548 -9.351 -25.497 1.00 83.06 91 GLU A CA 1
ATOM 730 C C . GLU A 1 91 ? 5.510 -7.832 -25.254 1.00 83.06 91 GLU A C 1
ATOM 732 O O . GLU A 1 91 ? 5.832 -7.364 -24.164 1.00 83.06 91 GLU A O 1
ATOM 737 N N . ASP A 1 92 ? 5.079 -7.043 -26.244 1.00 84.56 92 ASP A N 1
ATOM 738 C CA . ASP A 1 92 ? 4.843 -5.601 -26.085 1.00 84.56 92 ASP A CA 1
ATOM 739 C C . ASP A 1 92 ? 3.717 -5.327 -25.072 1.00 84.56 92 ASP A C 1
ATOM 741 O O . ASP A 1 92 ? 3.821 -4.437 -24.225 1.00 84.56 92 ASP A O 1
ATOM 745 N N . ASN A 1 93 ? 2.651 -6.130 -25.104 1.00 88.06 93 ASN A N 1
ATOM 746 C CA . ASN A 1 93 ? 1.562 -6.052 -24.136 1.00 88.06 93 ASN A CA 1
ATOM 747 C C . ASN A 1 93 ? 2.000 -6.469 -22.719 1.00 88.06 93 ASN A C 1
ATOM 749 O O . ASN A 1 93 ? 1.628 -5.809 -21.751 1.00 88.06 93 ASN A O 1
ATOM 753 N N . GLU A 1 94 ? 2.786 -7.536 -22.583 1.00 89.44 94 GLU A N 1
ATOM 754 C CA . GLU A 1 94 ? 3.358 -7.966 -21.302 1.00 89.44 94 GLU A CA 1
ATOM 755 C C . GLU A 1 94 ? 4.267 -6.894 -20.704 1.00 89.44 94 GLU A C 1
ATOM 757 O O . GLU A 1 94 ? 4.111 -6.519 -19.541 1.00 89.44 94 GLU A O 1
ATOM 762 N N . TYR A 1 95 ? 5.166 -6.347 -21.522 1.00 87.62 95 TYR A N 1
ATOM 763 C CA . TYR A 1 95 ? 6.074 -5.286 -21.115 1.00 87.62 95 TYR A CA 1
ATOM 764 C C . TYR A 1 95 ? 5.320 -4.051 -20.609 1.00 87.62 95 TYR A C 1
ATOM 766 O O . TYR A 1 95 ? 5.650 -3.526 -19.546 1.00 87.62 95 TYR A O 1
ATOM 774 N N . ARG A 1 96 ? 4.258 -3.625 -21.307 1.00 89.94 96 ARG A N 1
ATOM 775 C CA . ARG A 1 96 ? 3.411 -2.508 -20.856 1.00 89.94 96 ARG A CA 1
ATOM 776 C C . ARG A 1 96 ? 2.720 -2.781 -19.524 1.00 89.94 96 ARG A C 1
ATOM 778 O O . ARG A 1 96 ? 2.688 -1.891 -18.685 1.00 89.94 96 ARG A O 1
ATOM 785 N N . GLN A 1 97 ? 2.221 -3.995 -19.294 1.00 92.75 97 GLN A N 1
ATOM 786 C CA . GLN A 1 97 ? 1.618 -4.337 -18.001 1.00 92.75 97 GLN A CA 1
ATOM 787 C C . GLN A 1 97 ? 2.636 -4.246 -16.859 1.00 92.75 97 GLN A C 1
ATOM 789 O O . GLN A 1 97 ? 2.309 -3.746 -15.788 1.00 92.75 97 GLN A O 1
ATOM 794 N N . ILE A 1 98 ? 3.881 -4.673 -17.091 1.00 92.12 98 ILE A N 1
ATOM 795 C CA . ILE A 1 98 ? 4.964 -4.517 -16.111 1.00 92.12 98 ILE A CA 1
ATOM 796 C C . ILE A 1 98 ? 5.240 -3.030 -15.859 1.00 92.12 98 ILE A C 1
ATOM 798 O O . ILE A 1 98 ? 5.340 -2.615 -14.707 1.00 92.12 98 ILE A O 1
ATOM 802 N N . GLN A 1 99 ? 5.320 -2.212 -16.913 1.00 92.12 99 GLN A N 1
ATOM 803 C CA . GLN A 1 99 ? 5.488 -0.764 -16.766 1.00 92.12 99 GLN A CA 1
ATOM 804 C C . GLN A 1 99 ? 4.359 -0.142 -15.941 1.00 92.12 99 GLN A C 1
ATOM 806 O O . GLN A 1 99 ? 4.641 0.642 -15.037 1.00 92.12 99 GLN A O 1
ATOM 811 N N . ASP A 1 100 ? 3.110 -0.535 -16.191 1.00 95.06 100 ASP A N 1
ATOM 812 C CA . ASP A 1 100 ? 1.956 -0.014 -15.464 1.00 95.06 100 ASP A CA 1
ATOM 813 C C . ASP A 1 100 ? 2.029 -0.335 -13.964 1.00 95.06 100 ASP A C 1
ATOM 815 O O . ASP A 1 100 ? 1.786 0.558 -13.146 1.00 95.06 100 ASP A O 1
ATOM 819 N N . LEU A 1 101 ? 2.446 -1.553 -13.592 1.00 95.88 101 LEU A N 1
ATOM 820 C CA . LEU A 1 101 ? 2.626 -1.941 -12.188 1.00 95.88 101 LEU A CA 1
ATOM 821 C C . LEU A 1 101 ? 3.725 -1.141 -11.478 1.00 95.88 101 LEU A C 1
ATOM 823 O O . LEU A 1 101 ? 3.627 -0.925 -10.276 1.00 95.88 101 LEU A O 1
ATOM 827 N N . PHE A 1 102 ? 4.767 -0.681 -12.172 1.00 93.81 102 PHE A N 1
ATOM 828 C CA . PHE A 1 102 ? 5.878 0.045 -11.537 1.00 93.81 102 PHE A CA 1
ATOM 829 C C . PHE A 1 102 ? 5.782 1.570 -11.630 1.00 93.81 102 PHE A C 1
ATOM 831 O O . PHE A 1 102 ? 6.333 2.245 -10.763 1.00 93.81 102 PHE A O 1
ATOM 838 N N . TRP A 1 103 ? 5.102 2.111 -12.643 1.00 94.94 103 TRP A N 1
ATOM 839 C CA . TRP A 1 103 ? 5.180 3.537 -12.991 1.00 94.94 103 TRP A CA 1
ATOM 840 C C . TRP A 1 103 ? 3.831 4.243 -13.132 1.00 94.94 103 TRP A C 1
ATOM 842 O O . TRP A 1 103 ? 3.811 5.452 -13.371 1.00 94.94 103 TRP A O 1
ATOM 852 N N . SER A 1 104 ? 2.704 3.538 -12.992 1.00 97.62 104 SER A N 1
ATOM 853 C CA . SER A 1 104 ? 1.409 4.224 -12.939 1.00 97.62 104 SER A CA 1
ATOM 854 C C . SER A 1 104 ? 1.238 4.974 -11.622 1.00 97.62 104 SER A C 1
ATOM 856 O O . SER A 1 104 ? 1.683 4.514 -10.568 1.00 97.62 104 SER A O 1
ATOM 858 N N . ASP A 1 105 ? 0.548 6.107 -11.686 1.00 98.31 105 ASP A N 1
ATOM 859 C CA . ASP A 1 105 ? 0.232 6.973 -10.550 1.00 98.31 105 ASP A CA 1
ATOM 860 C C . ASP A 1 105 ? -1.290 7.202 -10.471 1.00 98.31 105 ASP A C 1
ATOM 862 O O . ASP A 1 105 ? -1.943 7.240 -11.515 1.00 98.31 105 ASP A O 1
ATOM 866 N N . PRO A 1 106 ? -1.894 7.351 -9.279 1.00 97.94 106 PRO A N 1
ATOM 867 C CA . PRO A 1 106 ? -3.279 7.802 -9.181 1.00 97.94 106 PRO A CA 1
ATOM 868 C C . PRO A 1 106 ? -3.397 9.209 -9.784 1.00 97.94 106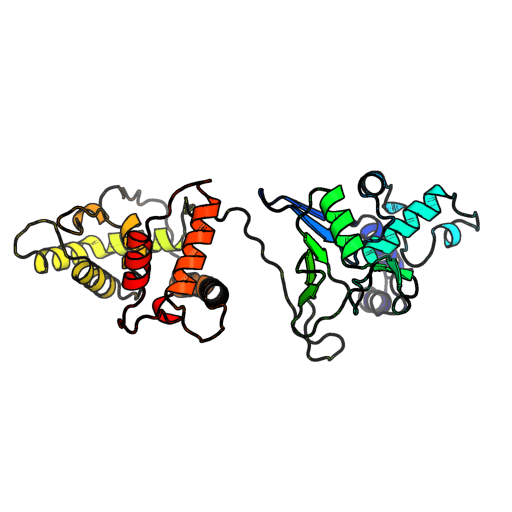 PRO A C 1
ATOM 870 O O . PRO A 1 106 ? -2.461 10.012 -9.692 1.00 97.94 106 PRO A O 1
ATOM 873 N N . ASP A 1 107 ? -4.513 9.511 -10.451 1.00 96.88 107 ASP A N 1
ATOM 874 C CA . ASP A 1 107 ? -4.687 10.832 -11.056 1.00 96.88 107 ASP A CA 1
ATOM 875 C C . ASP A 1 107 ? -4.817 11.910 -9.968 1.00 96.88 107 ASP A C 1
ATOM 877 O O . ASP A 1 107 ? -5.756 11.859 -9.174 1.00 96.88 107 ASP A O 1
ATOM 881 N N . PRO A 1 108 ? -3.954 12.942 -9.960 1.00 91.44 108 PRO A N 1
ATOM 882 C CA . PRO A 1 108 ? -3.948 13.956 -8.902 1.00 91.44 108 PRO A CA 1
ATOM 883 C C . PRO A 1 108 ? -5.214 14.825 -8.873 1.00 91.44 108 PRO A C 1
ATOM 885 O O . PRO A 1 108 ? -5.442 15.551 -7.911 1.00 91.44 108 PRO A O 1
ATOM 888 N N . HIS A 1 109 ? -6.036 14.776 -9.924 1.00 93.81 109 HIS A N 1
ATOM 889 C CA . HIS A 1 109 ? -7.288 15.520 -10.032 1.00 93.81 109 HIS A CA 1
ATOM 890 C C . HIS A 1 109 ? -8.513 14.595 -10.039 1.00 93.81 109 HIS A C 1
ATOM 892 O O . HIS A 1 109 ? -9.598 15.035 -10.418 1.00 93.81 109 HIS A O 1
ATOM 898 N N . ASN A 1 110 ? -8.351 13.314 -9.674 1.00 92.69 110 ASN A N 1
ATOM 899 C CA . ASN A 1 110 ? -9.412 12.301 -9.652 1.00 92.69 110 ASN A CA 1
ATOM 900 C C . ASN A 1 110 ? -10.207 12.199 -10.970 1.00 92.69 110 ASN A C 1
ATOM 902 O O . ASN A 1 110 ? -11.384 11.832 -10.988 1.00 92.69 110 ASN A O 1
ATOM 906 N N . ARG A 1 111 ? -9.584 12.531 -12.107 1.00 96.62 111 ARG A N 1
ATOM 907 C CA . ARG A 1 111 ? -10.253 12.477 -13.413 1.00 96.62 111 ARG A CA 1
ATOM 908 C C . ARG A 1 111 ? -10.439 11.022 -13.844 1.00 96.62 111 ARG A C 1
ATOM 910 O O . ARG A 1 111 ? -9.503 10.227 -13.759 1.00 96.62 111 ARG A O 1
ATOM 917 N N . LYS A 1 112 ? -11.609 10.703 -14.398 1.00 97.50 112 LYS A N 1
ATOM 918 C CA . LYS A 1 112 ? -11.967 9.343 -14.841 1.00 97.50 112 LYS A CA 1
ATOM 919 C C . LYS A 1 112 ? -11.075 8.809 -15.968 1.00 97.50 112 LYS A C 1
ATOM 921 O O . LYS A 1 112 ? -10.594 9.592 -16.788 1.00 97.50 112 LYS A O 1
ATOM 926 N N . GLY A 1 113 ? -10.897 7.495 -16.037 1.00 97.62 113 GLY A N 1
ATOM 927 C CA . GLY A 1 113 ? -10.129 6.788 -17.059 1.00 97.62 113 GLY A CA 1
ATOM 928 C C . GLY A 1 113 ? -8.613 6.801 -16.841 1.00 97.62 113 GLY A C 1
ATOM 929 O O . GLY A 1 113 ? -8.100 7.373 -15.877 1.00 97.62 113 GLY A O 1
ATOM 930 N N . CYS A 1 114 ? -7.889 6.177 -17.773 1.00 97.44 114 CYS A N 1
ATOM 931 C C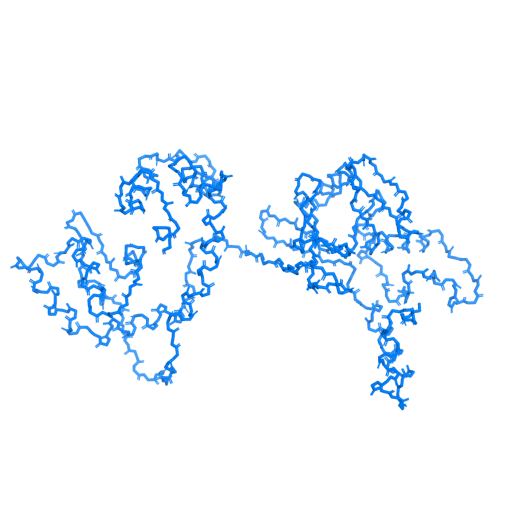A . CYS A 1 114 ? -6.428 6.205 -17.832 1.00 97.44 114 CYS A CA 1
ATOM 932 C C . CYS A 1 114 ? -5.928 7.284 -18.800 1.00 97.44 114 CYS A C 1
ATOM 934 O O . CYS A 1 114 ? -6.421 7.417 -19.920 1.00 97.44 114 CYS A O 1
ATOM 936 N N . ARG A 1 115 ? -4.907 8.040 -18.390 1.00 96.25 115 ARG A N 1
ATOM 937 C CA . ARG A 1 115 ? -4.226 9.054 -19.214 1.00 96.25 115 ARG A CA 1
ATOM 938 C C . ARG A 1 115 ? -2.729 8.833 -19.204 1.00 96.25 115 ARG A C 1
ATOM 940 O O . ARG A 1 115 ? -2.198 8.265 -18.263 1.00 96.25 115 ARG A O 1
ATOM 947 N N . LYS A 1 116 ? -2.027 9.332 -20.217 1.00 94.56 116 LYS A N 1
ATOM 948 C CA . LYS A 1 116 ? -0.562 9.295 -20.244 1.00 94.56 116 LYS A CA 1
ATOM 949 C C . LYS A 1 116 ? 0.016 9.965 -18.990 1.00 94.56 116 LYS A C 1
ATOM 951 O O . LYS A 1 116 ? -0.401 11.064 -18.630 1.00 94.56 116 LYS A O 1
ATOM 956 N N . ASN A 1 117 ? 0.975 9.305 -18.341 1.00 93.81 117 ASN A N 1
ATOM 957 C CA . ASN A 1 117 ? 1.696 9.891 -17.217 1.00 93.81 117 ASN A CA 1
ATOM 958 C C . ASN A 1 117 ? 2.896 10.700 -17.727 1.00 93.81 117 ASN A C 1
ATOM 960 O O . ASN A 1 117 ? 4.000 10.180 -17.902 1.00 93.81 117 ASN A O 1
ATOM 964 N N . ASP A 1 118 ? 2.672 11.986 -17.994 1.00 91.38 118 ASP A N 1
ATOM 965 C CA . ASP A 1 118 ? 3.717 12.882 -18.501 1.00 91.38 118 ASP A CA 1
ATOM 966 C C . ASP A 1 118 ? 4.841 13.131 -17.480 1.00 91.38 118 ASP A C 1
ATOM 968 O O . ASP A 1 118 ? 5.976 13.384 -17.875 1.00 91.38 118 ASP A O 1
ATOM 972 N N . ALA A 1 119 ? 4.576 12.975 -16.177 1.00 88.81 119 ALA A N 1
ATOM 973 C CA . ALA A 1 119 ? 5.604 13.111 -15.142 1.00 88.81 119 ALA A CA 1
ATOM 974 C C . ALA A 1 119 ? 6.630 11.963 -15.180 1.00 88.81 119 ALA A C 1
ATOM 976 O O . ALA A 1 119 ? 7.788 12.145 -14.801 1.00 88.81 119 ALA A O 1
ATOM 977 N N . ARG A 1 120 ? 6.218 10.776 -15.645 1.00 87.56 120 ARG A N 1
ATOM 978 C CA . ARG A 1 120 ? 7.078 9.584 -15.760 1.00 87.56 120 ARG A CA 1
ATOM 979 C C . ARG A 1 120 ? 7.508 9.284 -17.193 1.00 87.56 120 ARG A C 1
ATOM 981 O O . ARG A 1 120 ? 8.440 8.513 -17.396 1.00 87.56 120 ARG A O 1
ATOM 988 N N . ASN A 1 121 ? 6.847 9.889 -18.181 1.00 87.88 121 ASN A N 1
ATOM 989 C CA . ASN A 1 121 ? 6.987 9.593 -19.611 1.00 87.88 121 ASN A CA 1
ATOM 990 C C . ASN A 1 121 ? 6.706 8.122 -19.986 1.00 87.88 121 ASN A C 1
ATOM 992 O O . ASN A 1 121 ? 7.091 7.671 -21.064 1.00 87.88 121 ASN A O 1
ATOM 996 N N . MET A 1 122 ? 6.023 7.376 -19.117 1.00 88.81 122 MET A N 1
ATOM 997 C CA . MET A 1 122 ? 5.603 5.988 -19.319 1.00 88.81 122 MET A CA 1
ATOM 998 C C . MET A 1 122 ? 4.435 5.655 -18.392 1.00 88.81 122 MET A C 1
ATOM 1000 O O . MET A 1 122 ? 4.185 6.403 -17.451 1.00 88.81 122 MET A O 1
ATOM 1004 N N . ALA A 1 123 ? 3.753 4.533 -18.640 1.00 93.56 123 ALA A N 1
ATOM 1005 C CA . ALA A 1 123 ? 2.562 4.123 -17.893 1.00 93.56 123 ALA A CA 1
ATOM 1006 C C . ALA A 1 123 ? 1.464 5.212 -17.889 1.00 93.56 123 ALA A C 1
ATOM 1008 O O . ALA A 1 123 ? 1.386 6.033 -18.816 1.00 93.56 123 ALA A O 1
ATOM 1009 N N . CYS A 1 124 ? 0.576 5.207 -16.890 1.00 96.44 124 CYS A N 1
ATOM 1010 C CA . CYS A 1 124 ? -0.595 6.077 -16.883 1.00 96.44 124 CYS A CA 1
ATOM 1011 C C . CYS A 1 124 ? -0.895 6.741 -15.531 1.00 96.44 124 CYS A C 1
ATOM 1013 O O . CYS A 1 124 ? -0.479 6.271 -14.474 1.00 96.44 124 CYS A O 1
ATOM 1015 N N . PHE A 1 125 ? -1.627 7.853 -15.589 1.00 98.25 125 PHE A N 1
ATOM 1016 C CA . PHE A 1 125 ? -2.459 8.310 -14.486 1.00 98.25 125 PHE A CA 1
ATOM 1017 C C . PHE A 1 125 ? -3.781 7.546 -14.535 1.00 98.25 125 PHE A C 1
ATOM 1019 O O . PHE A 1 125 ? -4.465 7.619 -15.559 1.00 98.25 125 PHE A O 1
ATOM 1026 N N . PHE A 1 126 ? -4.142 6.829 -13.472 1.00 98.62 126 PHE A N 1
ATOM 1027 C CA . PHE A 1 126 ? -5.396 6.072 -13.399 1.00 98.62 126 PHE A CA 1
ATOM 1028 C C . PHE A 1 126 ? -6.406 6.769 -12.485 1.00 98.62 126 PHE A C 1
ATOM 1030 O O . PHE A 1 126 ? -6.059 7.224 -11.399 1.00 98.62 126 PHE A O 1
ATOM 1037 N N . GLY A 1 127 ? -7.653 6.872 -12.943 1.00 98.50 127 GLY A N 1
ATOM 1038 C CA . GLY A 1 127 ? -8.742 7.487 -12.192 1.00 98.50 127 GLY A CA 1
ATOM 1039 C C . GLY A 1 127 ? -9.387 6.580 -11.131 1.00 98.50 127 GLY A C 1
ATOM 1040 O O . GLY A 1 127 ? -9.102 5.374 -11.053 1.00 98.50 127 GLY A O 1
ATOM 1041 N N . PRO A 1 128 ? -10.313 7.142 -10.333 1.00 97.94 128 PRO A N 1
ATOM 1042 C CA . PRO A 1 128 ? -11.065 6.394 -9.324 1.00 97.94 128 PRO A CA 1
ATOM 1043 C C . PRO A 1 128 ? -11.968 5.310 -9.932 1.00 97.94 128 PRO A C 1
ATOM 1045 O O . PRO A 1 128 ? -12.118 4.238 -9.352 1.00 97.94 128 PRO A O 1
ATOM 1048 N N . ASP A 1 129 ? -12.500 5.528 -11.135 1.00 98.25 129 ASP A N 1
ATOM 1049 C CA . ASP A 1 129 ? -13.300 4.549 -11.881 1.00 98.25 129 ASP A CA 1
ATOM 1050 C C . ASP A 1 129 ? -12.482 3.319 -12.298 1.00 98.25 129 ASP A C 1
ATOM 1052 O O . ASP A 1 129 ? -12.963 2.193 -12.200 1.00 98.25 129 ASP A O 1
ATOM 1056 N N . ILE A 1 130 ? -11.226 3.518 -12.709 1.00 98.50 130 ILE A N 1
ATOM 1057 C CA . ILE A 1 130 ? -10.306 2.418 -13.030 1.00 98.50 130 ILE A CA 1
ATOM 1058 C C . ILE A 1 130 ? -9.973 1.615 -11.772 1.00 98.50 130 ILE A C 1
ATOM 1060 O O . ILE A 1 130 ? -9.945 0.386 -11.810 1.00 98.50 130 ILE A O 1
ATOM 1064 N N . THR A 1 131 ? -9.778 2.305 -10.647 1.00 98.31 131 THR A N 1
ATOM 1065 C CA . THR A 1 131 ? -9.564 1.669 -9.339 1.00 98.31 131 THR A CA 1
ATOM 1066 C C . THR A 1 131 ? -10.752 0.803 -8.954 1.00 98.31 131 THR A C 1
ATOM 1068 O O . THR A 1 131 ? -10.581 -0.371 -8.647 1.00 98.31 131 THR A O 1
ATOM 1071 N N . GLU A 1 132 ? -11.961 1.352 -9.016 1.00 97.75 132 GLU A N 1
ATOM 1072 C CA . GLU A 1 132 ? -13.180 0.634 -8.662 1.00 97.75 132 GLU A CA 1
ATOM 1073 C C . GLU A 1 132 ? -13.419 -0.586 -9.555 1.00 97.75 132 GLU A C 1
ATOM 1075 O O . GLU A 1 132 ? -13.651 -1.686 -9.053 1.00 97.75 132 GLU A O 1
ATOM 1080 N N . GLN A 1 133 ? -13.286 -0.430 -10.874 1.00 98.19 133 GLN A N 1
ATOM 1081 C CA . GLN A 1 133 ? -13.409 -1.545 -11.814 1.00 98.19 133 GLN A CA 1
ATOM 1082 C C . GLN A 1 133 ? -12.388 -2.647 -11.523 1.00 98.19 133 GLN A C 1
ATOM 1084 O O . GLN A 1 133 ? -12.729 -3.831 -11.551 1.00 98.19 133 GLN A O 1
ATOM 1089 N N . PHE A 1 134 ? -11.142 -2.274 -11.234 1.00 98.00 134 PHE A N 1
ATOM 1090 C CA . PHE A 1 134 ? -10.082 -3.223 -10.922 1.00 98.00 134 PHE A CA 1
ATOM 1091 C C . PHE A 1 134 ? -10.351 -3.973 -9.615 1.00 98.00 134 PHE A C 1
ATOM 1093 O O . PHE A 1 134 ? -10.274 -5.202 -9.585 1.00 98.00 134 PHE A O 1
ATOM 1100 N N . LEU A 1 135 ? -10.704 -3.247 -8.554 1.00 95.88 135 LEU A N 1
ATOM 1101 C CA . LEU A 1 135 ? -11.005 -3.826 -7.249 1.00 95.88 135 LEU A CA 1
ATOM 1102 C C . LEU A 1 135 ? -12.182 -4.802 -7.330 1.00 95.88 135 LEU A C 1
ATOM 1104 O O . LEU A 1 135 ? -12.057 -5.947 -6.893 1.00 95.88 135 LEU A O 1
ATOM 1108 N N . ASN A 1 136 ? -13.265 -4.405 -8.002 1.00 95.62 136 ASN A N 1
ATOM 1109 C CA . ASN A 1 136 ? -14.432 -5.259 -8.225 1.00 95.62 136 ASN A CA 1
ATOM 1110 C C . ASN A 1 136 ? -14.078 -6.508 -9.043 1.00 95.62 136 ASN A C 1
ATOM 1112 O O . ASN A 1 136 ? -14.478 -7.619 -8.698 1.00 95.62 136 ASN A O 1
ATOM 1116 N N . LYS A 1 137 ? -13.281 -6.354 -10.109 1.00 96.06 137 LYS A N 1
ATOM 1117 C CA . LYS A 1 137 ? -12.872 -7.461 -10.987 1.00 96.06 137 LYS A CA 1
ATOM 1118 C C . LYS A 1 137 ? -12.078 -8.547 -10.257 1.00 96.06 137 LYS A C 1
ATOM 1120 O O . LYS A 1 137 ? -12.181 -9.715 -10.632 1.00 96.06 137 LYS A O 1
ATOM 1125 N N . TYR A 1 138 ? -11.274 -8.176 -9.262 1.00 93.81 138 TYR A N 1
ATOM 1126 C CA . TYR A 1 138 ? -10.408 -9.107 -8.529 1.00 93.81 138 TYR A CA 1
ATOM 1127 C C . TYR A 1 138 ? -10.844 -9.352 -7.079 1.00 93.81 138 TYR A C 1
ATOM 1129 O O . TYR A 1 138 ? -10.114 -10.012 -6.341 1.00 93.81 138 TYR A O 1
ATOM 1137 N N . ASN A 1 139 ? -12.033 -8.880 -6.689 1.00 90.75 139 ASN A N 1
ATOM 1138 C CA . ASN A 1 139 ? -12.569 -8.979 -5.329 1.00 90.75 139 ASN A CA 1
ATOM 1139 C C . ASN A 1 139 ? -11.578 -8.471 -4.264 1.00 90.75 139 ASN A C 1
ATOM 1141 O O . ASN A 1 139 ? -11.235 -9.177 -3.312 1.00 90.75 139 ASN A O 1
ATOM 1145 N N . LEU A 1 140 ? -11.069 -7.262 -4.486 1.00 92.19 140 LEU A N 1
ATOM 1146 C CA . LEU A 1 140 ? -10.139 -6.553 -3.615 1.00 92.19 140 LEU A CA 1
ATOM 1147 C C . LEU A 1 140 ? -10.861 -5.383 -2.937 1.00 92.19 140 LEU A C 1
ATOM 1149 O O . LEU A 1 140 ? -11.730 -4.758 -3.537 1.00 92.19 140 LEU A O 1
ATOM 1153 N N . SER A 1 141 ? -10.453 -5.038 -1.721 1.00 89.81 141 SER A N 1
ATOM 1154 C CA . SER A 1 141 ? -10.931 -3.854 -1.005 1.00 89.81 141 SER A CA 1
ATOM 1155 C C . SER A 1 141 ? -10.029 -2.633 -1.196 1.00 89.81 141 SER A C 1
ATOM 1157 O O . SER A 1 141 ? -10.516 -1.508 -1.119 1.00 89.81 141 SER A O 1
ATOM 1159 N N . MET A 1 142 ? -8.728 -2.825 -1.449 1.00 92.00 142 MET A N 1
ATOM 1160 C CA . MET A 1 142 ? -7.769 -1.717 -1.529 1.00 92.00 142 MET A CA 1
ATOM 1161 C C . MET A 1 142 ? -6.522 -2.056 -2.356 1.00 92.00 142 MET A C 1
ATOM 1163 O O . MET A 1 142 ? -6.073 -3.206 -2.415 1.00 92.00 142 MET A O 1
ATOM 1167 N N . ILE A 1 143 ? -5.931 -1.019 -2.952 1.00 97.19 143 ILE A N 1
ATOM 1168 C CA . ILE A 1 143 ? -4.578 -1.032 -3.513 1.00 97.19 143 ILE A CA 1
ATOM 1169 C C . ILE A 1 143 ? -3.649 -0.285 -2.553 1.00 97.19 143 ILE A C 1
ATOM 1171 O O . ILE A 1 143 ? -3.860 0.893 -2.276 1.00 97.19 143 ILE A O 1
ATOM 1175 N N . ILE A 1 144 ? -2.600 -0.948 -2.076 1.00 96.44 144 ILE A N 1
ATOM 1176 C CA . ILE A 1 144 ? -1.509 -0.316 -1.332 1.00 96.44 144 ILE A CA 1
ATOM 1177 C C . ILE A 1 144 ? -0.334 -0.142 -2.288 1.00 96.44 144 ILE A C 1
ATOM 1179 O O . ILE A 1 144 ? 0.094 -1.094 -2.947 1.00 96.44 144 ILE A O 1
ATOM 1183 N N . ARG A 1 145 ? 0.188 1.079 -2.372 1.00 98.00 145 ARG A N 1
ATOM 1184 C CA . ARG A 1 145 ? 1.275 1.440 -3.274 1.00 98.00 145 ARG A CA 1
ATOM 1185 C C . ARG A 1 145 ? 2.347 2.317 -2.639 1.00 98.00 145 ARG A C 1
ATOM 1187 O O . ARG A 1 145 ? 2.193 2.777 -1.513 1.00 98.00 145 ARG A O 1
ATOM 1194 N N . SER A 1 146 ? 3.413 2.594 -3.390 1.00 96.62 146 SER A N 1
ATOM 1195 C CA . SER A 1 146 ? 4.489 3.508 -2.983 1.00 96.62 146 SER A CA 1
ATOM 1196 C C . SER A 1 146 ? 4.803 4.532 -4.081 1.00 96.62 146 SER A C 1
ATOM 1198 O O . SER A 1 146 ? 3.903 5.219 -4.546 1.00 96.62 146 SER A O 1
ATOM 1200 N N . HIS A 1 147 ? 6.068 4.648 -4.506 1.00 95.94 147 HIS A N 1
ATOM 1201 C CA . HIS A 1 147 ? 6.542 5.357 -5.706 1.00 95.94 147 HIS A CA 1
ATOM 1202 C C . HIS A 1 147 ? 6.397 6.897 -5.752 1.00 95.94 147 HIS A C 1
ATOM 1204 O O . HIS A 1 147 ? 7.248 7.564 -6.346 1.00 95.94 147 HIS A O 1
ATOM 1210 N N . GLN A 1 148 ? 5.399 7.494 -5.101 1.00 94.50 148 GLN A N 1
ATOM 1211 C CA . GLN A 1 148 ? 5.286 8.943 -4.911 1.00 94.50 148 GLN A CA 1
ATOM 1212 C C . GLN A 1 148 ? 5.656 9.330 -3.476 1.00 94.50 148 GLN A C 1
ATOM 1214 O O . GLN A 1 148 ? 5.221 8.687 -2.524 1.00 94.50 148 GLN A O 1
ATOM 1219 N N . VAL A 1 149 ? 6.454 10.391 -3.332 1.00 89.81 149 VAL A N 1
ATOM 1220 C CA . VAL A 1 149 ? 6.742 11.011 -2.030 1.00 89.81 149 VAL A CA 1
ATOM 1221 C C . VAL A 1 149 ? 5.466 11.674 -1.519 1.00 89.81 149 VAL A C 1
ATOM 1223 O O . VAL A 1 149 ? 4.765 12.323 -2.298 1.00 89.81 149 VAL A O 1
ATOM 1226 N N . LYS A 1 150 ? 5.186 11.524 -0.224 1.00 88.19 150 LYS A N 1
ATOM 1227 C CA . LYS A 1 150 ? 4.079 12.182 0.479 1.00 88.19 150 LYS A CA 1
ATOM 1228 C C . LYS A 1 150 ? 4.616 12.894 1.707 1.00 88.19 150 LYS A C 1
ATOM 1230 O O . LYS A 1 150 ? 5.536 12.379 2.333 1.00 88.19 150 LYS A O 1
ATOM 1235 N N . GLU A 1 151 ? 4.063 14.065 2.003 1.00 78.88 151 GLU A N 1
ATOM 1236 C CA . GLU A 1 151 ? 4.521 14.935 3.094 1.00 78.88 151 GLU A CA 1
ATOM 1237 C C . GLU A 1 151 ? 4.474 14.209 4.441 1.00 78.88 151 GLU A C 1
ATOM 1239 O O . GLU A 1 151 ? 5.504 14.079 5.093 1.00 78.88 151 GLU A O 1
ATOM 1244 N N . GLU A 1 152 ? 3.344 13.577 4.757 1.00 75.62 152 GLU A N 1
ATOM 1245 C CA . GLU A 1 152 ? 3.156 12.756 5.964 1.00 75.62 152 GLU A CA 1
ATOM 1246 C C . GLU A 1 152 ? 3.669 11.313 5.815 1.00 75.62 152 GLU A C 1
ATOM 1248 O O . GLU A 1 152 ? 3.389 10.435 6.627 1.00 75.62 152 GLU A O 1
ATOM 1253 N N . GLY A 1 153 ? 4.388 11.011 4.733 1.00 80.12 153 GLY A N 1
ATOM 1254 C CA . GLY A 1 153 ? 4.811 9.651 4.407 1.00 80.12 153 GLY A CA 1
ATOM 1255 C C . GLY A 1 153 ? 3.683 8.741 3.910 1.00 80.12 153 GLY A C 1
ATOM 1256 O O . GLY A 1 153 ? 3.972 7.643 3.443 1.00 80.12 153 GLY A O 1
ATOM 1257 N N . TYR A 1 154 ? 2.417 9.170 3.929 1.00 90.69 154 TYR A N 1
ATOM 1258 C CA . TYR A 1 154 ? 1.305 8.429 3.332 1.00 90.69 154 TYR A CA 1
ATOM 1259 C C . TYR A 1 154 ? 0.196 9.345 2.790 1.00 90.69 154 TYR A C 1
ATOM 1261 O O . TYR A 1 154 ? 0.155 10.531 3.098 1.00 90.69 154 TYR A O 1
ATOM 1269 N N . GLU A 1 155 ? -0.696 8.801 1.959 1.00 88.25 155 GLU A N 1
ATOM 1270 C CA . GLU A 1 155 ? -1.897 9.495 1.473 1.00 88.25 155 GLU A CA 1
ATOM 1271 C C . GLU A 1 155 ? -2.959 8.495 0.993 1.00 88.25 155 GLU A C 1
ATOM 1273 O O . GLU A 1 155 ? -2.646 7.545 0.268 1.00 88.25 155 GLU A O 1
ATOM 1278 N N . PHE A 1 156 ? -4.222 8.741 1.350 1.00 90.56 156 PHE A N 1
ATOM 1279 C CA . PHE A 1 156 ? -5.370 8.037 0.781 1.00 90.56 156 PHE A CA 1
ATOM 1280 C C . PHE A 1 156 ? -5.944 8.798 -0.418 1.00 90.56 156 PHE A C 1
ATOM 1282 O O . PHE A 1 156 ? -6.201 9.995 -0.342 1.00 90.56 156 PHE A O 1
ATOM 1289 N N . THR A 1 157 ? -6.215 8.080 -1.506 1.00 86.94 157 THR A N 1
ATOM 1290 C CA . THR A 1 157 ? -6.862 8.603 -2.720 1.00 86.94 157 THR A CA 1
ATOM 1291 C C . THR A 1 157 ? -7.961 7.654 -3.196 1.00 86.94 157 THR A C 1
ATOM 1293 O O . THR A 1 157 ? -8.097 6.538 -2.683 1.00 86.94 157 THR A O 1
ATOM 1296 N N . HIS A 1 158 ? -8.772 8.117 -4.155 1.00 94.00 158 HIS A N 1
ATOM 1297 C CA . HIS A 1 158 ? -9.882 7.358 -4.744 1.00 94.00 158 HIS A CA 1
ATOM 1298 C C . HIS A 1 158 ? -10.824 6.781 -3.672 1.00 94.00 158 HIS A C 1
ATOM 1300 O O . HIS A 1 158 ? -10.994 5.569 -3.569 1.00 94.00 158 HIS A O 1
ATOM 1306 N N . ASP A 1 159 ? -11.375 7.650 -2.821 1.00 84.56 159 ASP A N 1
ATOM 1307 C CA . ASP A 1 159 ? -12.304 7.276 -1.743 1.00 84.56 159 ASP A CA 1
ATOM 1308 C C . ASP A 1 159 ? -11.720 6.236 -0.775 1.00 84.56 159 ASP A C 1
ATOM 1310 O O . ASP A 1 159 ? -12.360 5.253 -0.409 1.00 84.56 159 ASP A O 1
ATOM 1314 N N . ARG A 1 160 ? -10.453 6.445 -0.388 1.00 88.31 160 ARG A N 1
ATOM 1315 C CA . ARG A 1 160 ? -9.655 5.552 0.472 1.00 88.31 160 ARG A CA 1
ATOM 1316 C C . ARG A 1 160 ? -9.426 4.148 -0.097 1.00 88.31 160 ARG A C 1
ATOM 1318 O O . ARG A 1 160 ? -8.936 3.283 0.620 1.00 88.31 160 ARG A O 1
ATOM 1325 N N . LYS A 1 161 ? -9.704 3.912 -1.381 1.00 90.69 161 LYS A N 1
ATOM 1326 C CA . LYS A 1 161 ? -9.443 2.628 -2.053 1.00 90.69 161 LYS A CA 1
ATOM 1327 C C . LYS A 1 161 ? -7.991 2.485 -2.527 1.00 90.69 161 LYS A C 1
ATOM 1329 O O . LYS A 1 161 ? -7.568 1.380 -2.872 1.00 90.69 161 LYS A O 1
ATOM 1334 N N . VAL A 1 162 ? -7.215 3.573 -2.533 1.00 97.00 162 VAL A N 1
ATOM 1335 C CA . VAL A 1 162 ? -5.775 3.565 -2.832 1.00 97.00 162 VAL A CA 1
ATOM 1336 C C . VAL A 1 162 ? -5.006 4.236 -1.701 1.00 97.00 162 VAL A C 1
ATOM 1338 O O . VAL A 1 162 ? -5.228 5.408 -1.406 1.00 97.00 162 VAL A O 1
ATOM 1341 N N . LEU A 1 163 ? -4.070 3.506 -1.100 1.00 94.69 163 LEU A N 1
ATOM 1342 C CA . LEU A 1 163 ? -3.147 4.013 -0.090 1.00 94.69 163 LEU A CA 1
ATOM 1343 C C . LEU A 1 163 ? -1.746 4.127 -0.694 1.00 94.69 163 LEU A C 1
ATOM 1345 O O . LEU A 1 163 ? -1.164 3.124 -1.097 1.00 94.69 163 LEU A O 1
ATOM 1349 N N . THR A 1 164 ? -1.188 5.333 -0.733 1.00 96.38 164 THR A N 1
ATOM 1350 C CA . THR A 1 164 ? 0.228 5.558 -1.050 1.00 96.38 164 THR A CA 1
ATOM 1351 C C . THR A 1 164 ? 1.026 5.631 0.241 1.00 96.38 164 THR A C 1
ATOM 1353 O O . THR A 1 164 ? 0.661 6.401 1.118 1.00 96.38 164 THR A O 1
ATOM 1356 N N . VAL A 1 165 ? 2.109 4.860 0.357 1.00 94.12 165 VAL A N 1
ATOM 1357 C CA . VAL A 1 165 ? 3.020 4.839 1.513 1.00 94.12 165 VAL A CA 1
ATOM 1358 C C . VAL A 1 165 ? 4.456 5.014 1.040 1.00 94.12 165 VAL A C 1
ATOM 1360 O O . VAL A 1 165 ? 4.919 4.342 0.114 1.00 94.12 165 VAL A O 1
ATOM 1363 N N . PHE A 1 166 ? 5.176 5.901 1.711 1.00 91.25 166 PHE A N 1
ATOM 1364 C CA . PHE A 1 166 ? 6.543 6.275 1.421 1.00 91.25 166 PHE A CA 1
ATOM 1365 C C . PHE A 1 166 ? 7.385 6.221 2.699 1.00 91.25 166 PHE A C 1
ATOM 1367 O O . PHE A 1 166 ? 7.146 6.953 3.653 1.00 91.25 166 PHE A O 1
ATOM 1374 N N . SER A 1 167 ? 8.389 5.344 2.722 1.00 89.88 167 SER A N 1
ATOM 1375 C CA . SER A 1 167 ? 9.131 5.003 3.950 1.00 89.88 167 SER A CA 1
ATOM 1376 C C . SER A 1 167 ? 10.506 5.671 4.069 1.00 89.88 167 SER A C 1
ATOM 1378 O O . SER A 1 167 ? 11.287 5.302 4.940 1.00 89.88 167 SER A O 1
ATOM 1380 N N . ALA A 1 168 ? 10.837 6.631 3.200 1.00 85.19 168 ALA A N 1
ATOM 1381 C CA . ALA A 1 168 ? 12.085 7.391 3.283 1.00 85.19 168 ALA A CA 1
ATOM 1382 C C . ALA A 1 168 ? 11.801 8.817 3.771 1.00 85.19 168 ALA A C 1
ATOM 1384 O O . ALA A 1 168 ? 11.321 9.649 3.004 1.00 85.19 168 ALA A O 1
ATOM 1385 N N . SER A 1 169 ? 12.097 9.111 5.036 1.00 80.12 169 SER A N 1
ATOM 1386 C CA . SER A 1 169 ? 12.002 10.475 5.565 1.00 80.12 169 SER A CA 1
ATOM 1387 C C . SER A 1 169 ? 13.120 11.369 5.021 1.00 80.12 169 SER A C 1
ATOM 1389 O O . SER A 1 169 ? 14.176 10.886 4.598 1.00 80.12 169 SER A O 1
ATOM 1391 N N . ASN A 1 170 ? 12.887 12.683 5.023 1.00 79.69 170 ASN A N 1
ATOM 1392 C CA . ASN A 1 170 ? 13.833 13.699 4.548 1.00 79.69 170 ASN A CA 1
ATOM 1393 C C . ASN A 1 170 ? 14.376 13.416 3.135 1.00 79.69 170 ASN A C 1
ATOM 1395 O O . ASN A 1 170 ? 15.561 13.617 2.832 1.00 79.69 170 ASN A O 1
ATOM 1399 N N . TYR A 1 171 ? 13.518 12.890 2.260 1.00 76.88 171 TYR A N 1
ATOM 1400 C CA . TYR A 1 171 ? 13.922 12.416 0.949 1.00 76.88 171 TYR A CA 1
ATOM 1401 C C . TYR A 1 171 ? 14.541 13.545 0.129 1.00 76.88 171 TYR A C 1
ATOM 1403 O O . TYR A 1 171 ? 13.981 14.632 0.012 1.00 76.88 171 TYR A O 1
ATOM 1411 N N . CYS A 1 172 ? 15.736 13.297 -0.416 1.00 78.00 172 CYS A N 1
ATOM 1412 C CA . CYS A 1 172 ? 16.527 14.297 -1.137 1.00 78.00 172 CYS A CA 1
ATOM 1413 C C . CYS A 1 172 ? 16.743 15.615 -0.361 1.00 78.00 172 CYS A C 1
ATOM 1415 O O . CYS A 1 172 ? 16.846 16.671 -0.982 1.00 78.00 172 CYS A O 1
ATOM 1417 N N . LYS A 1 173 ? 16.878 15.546 0.975 1.00 76.75 173 LYS A N 1
ATOM 1418 C CA . LYS A 1 173 ? 16.972 16.707 1.885 1.00 76.75 173 LYS A CA 1
ATOM 1419 C C . LYS A 1 173 ? 15.684 17.545 1.965 1.00 76.75 173 LYS A C 1
ATOM 1421 O O . LYS A 1 173 ? 15.750 18.720 2.312 1.00 76.75 173 LYS A O 1
ATOM 1426 N N . GLY A 1 174 ? 14.539 16.958 1.621 1.00 76.50 174 GLY A N 1
ATOM 1427 C CA . GLY A 1 174 ? 13.223 17.525 1.907 1.00 76.50 174 GLY A CA 1
ATOM 1428 C C . GLY A 1 174 ? 12.844 17.386 3.384 1.00 76.50 174 GLY A C 1
ATOM 1429 O O . GLY A 1 174 ? 13.664 16.977 4.203 1.00 76.50 174 GLY A O 1
ATOM 1430 N N . SER A 1 175 ? 11.589 17.695 3.700 1.00 78.38 175 SER A N 1
ATOM 1431 C CA . SER A 1 175 ? 11.028 17.676 5.061 1.00 78.38 175 SER A CA 1
ATOM 1432 C C . SER A 1 175 ? 9.926 16.629 5.259 1.00 78.38 175 SER A C 1
ATOM 1434 O O . SER A 1 175 ? 9.179 16.712 6.225 1.00 78.38 175 SER A O 1
ATOM 1436 N N . ASN A 1 176 ? 9.784 15.664 4.343 1.00 78.31 176 ASN A N 1
ATOM 1437 C CA . ASN A 1 176 ? 8.723 14.664 4.435 1.00 78.31 176 ASN A CA 1
ATOM 1438 C C . ASN A 1 176 ? 8.988 13.632 5.543 1.00 78.31 176 ASN A C 1
ATOM 1440 O O . ASN A 1 176 ? 10.128 13.196 5.750 1.00 78.31 176 ASN A O 1
ATOM 1444 N N . TRP A 1 177 ? 7.916 13.155 6.166 1.00 73.31 177 TRP A N 1
ATOM 1445 C CA . TRP A 1 177 ? 7.923 12.000 7.053 1.00 73.31 177 TRP A CA 1
ATOM 1446 C C . TRP A 1 177 ? 8.016 10.687 6.270 1.00 73.31 177 TRP A C 1
ATOM 1448 O O . TRP A 1 177 ? 7.778 10.621 5.059 1.00 73.31 177 TRP A O 1
ATOM 1458 N N . GLY A 1 178 ? 8.421 9.631 6.973 1.00 78.00 178 GLY A N 1
ATOM 1459 C CA . GLY A 1 178 ? 8.373 8.260 6.481 1.00 78.00 178 GLY A CA 1
ATOM 1460 C C . GLY A 1 178 ? 7.278 7.494 7.213 1.00 78.00 178 GLY A C 1
ATOM 1461 O O . GLY A 1 178 ? 7.139 7.650 8.422 1.00 78.00 178 GLY A O 1
ATOM 1462 N N . ALA A 1 179 ? 6.538 6.648 6.501 1.00 78.50 179 ALA A N 1
ATOM 1463 C CA . ALA A 1 179 ? 5.492 5.815 7.088 1.00 78.50 179 ALA A CA 1
ATOM 1464 C C . ALA A 1 179 ? 5.693 4.325 6.776 1.00 78.50 179 ALA A C 1
ATOM 1466 O O . ALA A 1 179 ? 6.337 3.946 5.789 1.00 78.50 179 ALA A O 1
ATOM 1467 N N . ILE A 1 180 ? 5.102 3.477 7.620 1.00 85.56 180 ILE A N 1
ATOM 1468 C CA . ILE A 1 180 ? 4.961 2.033 7.414 1.00 85.56 180 ILE A CA 1
ATOM 1469 C C . ILE A 1 180 ? 3.501 1.636 7.633 1.00 85.56 180 ILE A C 1
ATOM 1471 O O . ILE A 1 180 ? 2.806 2.242 8.444 1.00 85.56 180 ILE A O 1
ATOM 1475 N N . VAL A 1 181 ? 3.041 0.597 6.937 1.00 80.50 181 VAL A N 1
ATOM 1476 C CA . VAL A 1 181 ? 1.713 0.014 7.175 1.00 80.50 181 VAL A CA 1
ATOM 1477 C C . VAL A 1 181 ? 1.877 -1.230 8.025 1.00 80.50 181 VAL A C 1
ATOM 1479 O O . VAL A 1 181 ? 2.579 -2.163 7.634 1.00 80.50 181 VAL A O 1
ATOM 1482 N N . ARG A 1 182 ? 1.201 -1.255 9.173 1.00 77.50 182 ARG A N 1
ATOM 1483 C CA . ARG A 1 182 ? 1.051 -2.449 10.001 1.00 77.50 182 ARG A CA 1
ATOM 1484 C C . ARG A 1 182 ? -0.395 -2.909 9.906 1.00 77.50 182 ARG A C 1
ATOM 1486 O O . ARG A 1 182 ? -1.304 -2.153 10.232 1.00 77.50 182 ARG A O 1
ATOM 1493 N N . TRP A 1 183 ? -0.595 -4.130 9.428 1.00 68.38 183 TRP A N 1
ATOM 1494 C CA . TRP A 1 183 ? -1.917 -4.731 9.325 1.00 68.38 183 TRP A CA 1
ATOM 1495 C C . TRP A 1 183 ? -2.039 -5.879 10.317 1.00 68.38 183 TRP A C 1
ATOM 1497 O O . TRP A 1 183 ? -1.201 -6.780 10.329 1.00 68.38 183 TRP A O 1
ATOM 1507 N N . PHE A 1 184 ? -3.097 -5.858 11.118 1.00 63.56 184 PHE A N 1
ATOM 1508 C CA . PHE A 1 184 ? -3.398 -6.909 12.079 1.00 63.56 184 PHE A CA 1
ATOM 1509 C C . PHE A 1 184 ? -4.493 -7.801 11.488 1.00 63.56 184 PHE A C 1
ATOM 1511 O O . PHE A 1 184 ? -5.643 -7.390 11.345 1.00 63.56 184 PHE A O 1
ATOM 1518 N N . VAL A 1 185 ? -4.120 -9.011 11.064 1.00 49.19 185 VAL A N 1
ATOM 1519 C CA . VAL A 1 185 ? -5.085 -10.032 10.639 1.00 49.19 185 VAL A CA 1
ATOM 1520 C C . VAL A 1 185 ? -5.532 -10.744 11.912 1.00 49.19 185 VAL A C 1
ATOM 1522 O O . VAL A 1 185 ? -4.693 -11.362 12.560 1.00 49.19 185 VAL A O 1
ATOM 1525 N N . HIS A 1 186 ? -6.822 -10.645 12.240 1.00 43.28 186 HIS A N 1
ATOM 1526 C CA . HIS A 1 186 ? -7.465 -11.048 13.504 1.00 43.28 186 HIS A CA 1
ATOM 1527 C C . HIS A 1 186 ? -7.391 -9.994 14.623 1.00 43.28 186 HIS A C 1
ATOM 1529 O O . HIS A 1 186 ? -6.598 -10.090 15.551 1.00 43.28 186 HIS A O 1
ATOM 1535 N N . MET A 1 187 ? -8.338 -9.052 14.606 1.00 38.44 187 MET A N 1
ATOM 1536 C CA . MET A 1 187 ? -8.974 -8.587 15.847 1.00 38.44 187 MET A CA 1
ATOM 1537 C C . MET A 1 187 ? -10.034 -9.624 16.242 1.00 38.44 187 MET A C 1
ATOM 1539 O O . MET A 1 187 ? -11.223 -9.342 16.268 1.00 38.44 187 MET A O 1
ATOM 1543 N N . THR A 1 188 ? -9.614 -10.869 16.472 1.00 32.31 188 THR A N 1
ATOM 1544 C CA . THR A 1 188 ? -10.371 -11.719 17.382 1.00 32.31 188 THR A CA 1
ATOM 1545 C C . THR A 1 188 ? -9.835 -11.336 18.742 1.00 32.31 188 THR A C 1
ATOM 1547 O O . THR A 1 188 ? -8.723 -11.706 19.112 1.00 32.31 188 THR A O 1
ATOM 1550 N N . LEU A 1 189 ? -10.609 -10.544 19.471 1.00 34.78 189 LEU A N 1
ATOM 1551 C CA . LEU A 1 189 ? -10.350 -10.164 20.854 1.00 34.78 189 LEU A CA 1
ATOM 1552 C C . LEU A 1 189 ? -10.565 -11.386 21.779 1.00 34.78 189 LEU A C 1
ATOM 1554 O O . LEU A 1 189 ? -11.167 -11.285 22.833 1.00 34.78 189 LEU A O 1
ATOM 1558 N N . VAL A 1 190 ? -10.124 -12.578 21.361 1.00 30.69 190 VAL A N 1
ATOM 1559 C CA . VAL A 1 190 ? -10.261 -13.861 22.059 1.00 30.69 190 VAL A CA 1
ATOM 1560 C C . VAL A 1 190 ? -9.053 -14.723 21.698 1.00 30.69 190 VAL A C 1
ATOM 1562 O O . VAL A 1 190 ? -9.077 -15.489 20.746 1.00 30.69 190 VAL A O 1
ATOM 1565 N N . THR A 1 191 ? -7.958 -14.464 22.408 1.00 27.50 191 THR A N 1
ATOM 1566 C CA . THR A 1 191 ? -7.103 -15.397 23.167 1.00 27.50 191 THR A CA 1
ATOM 1567 C C . THR A 1 191 ? -5.698 -14.823 23.174 1.00 27.50 191 THR A C 1
ATOM 1569 O O . THR A 1 191 ? -4.967 -14.908 22.191 1.00 27.50 191 THR A O 1
ATOM 1572 N N . LEU A 1 192 ? -5.346 -14.222 24.312 1.00 32.53 192 LEU A N 1
ATOM 1573 C CA . LEU A 1 192 ? -3.969 -14.039 24.744 1.00 32.53 192 LEU A CA 1
ATOM 1574 C C . LEU A 1 192 ? -3.227 -15.369 24.547 1.00 32.53 192 LEU A C 1
ATOM 1576 O O . LEU A 1 192 ? -3.391 -16.291 25.344 1.00 32.53 192 LEU A O 1
ATOM 1580 N N . PHE A 1 193 ? -2.431 -15.478 23.489 1.00 35.19 193 PHE A N 1
ATOM 1581 C CA . PHE A 1 193 ? -1.309 -16.400 23.507 1.00 35.19 193 PHE A CA 1
ATOM 1582 C C . PHE A 1 193 ? -0.322 -15.818 24.513 1.00 35.19 193 PHE A C 1
ATOM 1584 O O . PHE A 1 193 ? 0.324 -14.823 24.208 1.00 35.19 193 PHE A O 1
ATOM 1591 N N . GLU A 1 194 ? -0.342 -16.381 25.724 1.00 46.62 194 GLU A N 1
ATOM 1592 C CA . GLU A 1 194 ? 0.703 -16.329 26.755 1.00 46.62 194 GLU A CA 1
ATOM 1593 C C . GLU A 1 194 ? 1.622 -15.107 26.654 1.00 46.62 194 GLU A C 1
ATOM 1595 O O . GLU A 1 194 ? 2.783 -15.195 26.263 1.00 46.62 194 GLU A O 1
ATOM 1600 N N . ASP A 1 195 ? 1.059 -13.949 26.990 1.00 54.09 195 ASP A N 1
ATOM 1601 C CA . ASP A 1 195 ? 1.794 -12.696 27.065 1.00 54.09 195 ASP A CA 1
ATOM 1602 C C . ASP A 1 195 ? 2.861 -12.818 28.174 1.00 54.09 195 ASP A C 1
ATOM 1604 O O . ASP A 1 195 ? 2.498 -13.060 29.333 1.00 54.09 195 ASP A O 1
ATOM 1608 N N . PRO A 1 196 ? 4.164 -12.671 27.864 1.00 56.41 196 PRO A N 1
ATOM 1609 C CA . PRO A 1 196 ? 5.228 -12.674 28.866 1.00 56.41 196 PRO A CA 1
ATOM 1610 C C . PRO A 1 196 ? 4.986 -11.659 29.991 1.00 56.41 196 PRO A C 1
ATOM 1612 O O . PRO A 1 196 ? 5.339 -11.926 31.140 1.00 56.41 196 PRO A O 1
ATOM 1615 N N . ALA A 1 197 ? 4.324 -10.534 29.700 1.00 58.38 197 ALA A N 1
ATOM 1616 C CA . ALA A 1 197 ? 3.950 -9.542 30.701 1.00 58.38 197 ALA A CA 1
ATOM 1617 C C . ALA A 1 197 ? 2.819 -10.044 31.610 1.00 58.38 197 ALA A C 1
ATOM 1619 O O . ALA A 1 197 ? 2.861 -9.817 32.820 1.00 58.38 197 ALA A O 1
ATOM 1620 N N . TYR A 1 198 ? 1.843 -10.780 31.066 1.00 66.19 198 TYR A N 1
ATOM 1621 C CA . TYR A 1 198 ? 0.794 -11.422 31.866 1.00 66.19 198 TYR A CA 1
ATOM 1622 C C . TYR A 1 198 ? 1.369 -12.535 32.747 1.00 66.19 198 TYR A C 1
ATOM 1624 O O . TYR A 1 198 ? 1.048 -12.600 33.930 1.00 66.19 198 TYR A O 1
ATOM 1632 N N . GLN A 1 199 ? 2.280 -13.354 32.217 1.00 62.66 199 GLN A N 1
ATOM 1633 C CA . GLN A 1 199 ? 2.988 -14.366 33.008 1.00 62.66 199 GLN A CA 1
ATOM 1634 C C . GLN A 1 199 ? 3.833 -13.719 34.117 1.00 62.66 199 GLN A C 1
ATOM 1636 O O . GLN A 1 199 ? 3.737 -14.123 35.272 1.00 62.66 199 GLN A O 1
ATOM 1641 N N . SER A 1 200 ? 4.569 -12.643 33.818 1.00 68.00 200 SER A N 1
ATOM 1642 C CA . SER A 1 200 ? 5.334 -11.895 34.826 1.00 68.00 200 SER A CA 1
ATOM 1643 C C . SER A 1 200 ? 4.437 -11.234 35.883 1.00 68.00 200 SER A C 1
ATOM 1645 O O . SER A 1 200 ? 4.787 -11.179 37.066 1.00 68.00 200 SER A O 1
ATOM 1647 N N . LEU A 1 201 ? 3.250 -10.758 35.494 1.00 74.94 201 LEU A N 1
ATOM 1648 C CA . LEU A 1 201 ? 2.248 -10.245 36.426 1.00 74.94 201 LEU A CA 1
ATOM 1649 C C . LEU A 1 201 ? 1.734 -11.355 37.352 1.00 74.94 201 LEU A C 1
ATOM 1651 O O . LEU A 1 201 ? 1.695 -11.153 38.566 1.00 74.94 201 LEU A O 1
ATOM 1655 N N . LEU A 1 202 ? 1.393 -12.527 36.809 1.00 72.88 202 LEU A N 1
ATOM 1656 C CA . LEU A 1 202 ? 0.969 -13.684 37.600 1.00 72.88 202 LEU A CA 1
ATOM 1657 C C . LEU A 1 202 ? 2.072 -14.145 38.563 1.00 72.88 202 LEU A C 1
ATOM 1659 O O . LEU A 1 202 ? 1.795 -14.396 39.735 1.00 72.88 202 LEU A O 1
ATOM 1663 N N . GLU A 1 203 ? 3.332 -14.175 38.124 1.00 69.19 203 GLU A N 1
ATOM 1664 C CA . GLU A 1 203 ? 4.485 -14.463 38.986 1.00 69.19 203 GLU A CA 1
ATOM 1665 C C . GLU A 1 203 ? 4.606 -13.460 40.137 1.00 69.19 203 GLU A C 1
ATOM 1667 O O . GLU A 1 203 ? 4.798 -13.857 41.291 1.00 69.19 203 GLU A O 1
ATOM 1672 N N . LYS A 1 204 ? 4.454 -12.158 39.863 1.00 77.44 204 LYS A N 1
ATOM 1673 C CA . LYS A 1 204 ? 4.468 -11.120 40.905 1.00 77.44 204 LYS A CA 1
ATOM 1674 C C . LYS A 1 204 ? 3.296 -11.258 41.871 1.00 77.44 204 LYS A C 1
ATOM 1676 O O . LYS A 1 204 ? 3.499 -11.089 43.074 1.00 77.44 204 LYS A O 1
ATOM 1681 N N . ILE A 1 205 ? 2.102 -11.588 41.379 1.00 82.19 205 ILE A N 1
ATOM 1682 C CA . ILE A 1 205 ? 0.927 -11.850 42.220 1.00 82.19 205 ILE A CA 1
ATOM 1683 C C . ILE A 1 205 ? 1.198 -13.039 43.146 1.00 82.19 205 ILE A C 1
ATOM 1685 O O . ILE A 1 205 ? 1.009 -12.936 44.359 1.00 82.19 205 ILE A O 1
ATOM 1689 N N . MET A 1 206 ? 1.733 -14.134 42.605 1.00 76.25 206 MET A N 1
ATOM 1690 C CA . MET A 1 206 ? 2.044 -15.338 43.375 1.00 76.25 206 MET A CA 1
ATOM 1691 C C . MET A 1 206 ? 3.183 -15.121 44.377 1.00 76.25 206 MET A C 1
ATOM 1693 O O . MET A 1 206 ? 3.089 -15.571 45.519 1.00 76.25 206 MET A O 1
ATOM 1697 N N . THR A 1 207 ? 4.219 -14.370 44.000 1.00 80.81 207 THR A N 1
ATOM 1698 C CA . THR A 1 207 ? 5.333 -14.007 44.895 1.00 80.81 207 THR A CA 1
ATOM 1699 C C . THR A 1 207 ? 4.844 -13.190 46.095 1.00 80.81 207 THR A C 1
ATOM 1701 O O . THR A 1 207 ? 5.347 -13.350 47.205 1.00 80.81 207 THR A O 1
ATOM 1704 N N . ASN A 1 208 ? 3.816 -12.359 45.896 1.00 83.81 208 ASN A N 1
ATOM 1705 C CA . ASN A 1 208 ? 3.223 -11.516 46.936 1.00 83.81 208 ASN A CA 1
ATOM 1706 C C . ASN A 1 208 ? 1.947 -12.109 47.563 1.00 83.81 208 ASN A C 1
ATOM 1708 O O . ASN A 1 208 ? 1.239 -11.404 48.284 1.00 83.81 208 ASN A O 1
ATOM 1712 N N . LYS A 1 209 ? 1.654 -13.400 47.342 1.00 85.25 209 LYS A N 1
ATOM 1713 C CA . LYS A 1 209 ? 0.414 -14.061 47.794 1.00 85.25 209 LYS A CA 1
ATOM 1714 C C . LYS A 1 209 ? 0.110 -13.842 49.278 1.00 85.25 209 LYS A C 1
ATOM 1716 O O . LYS A 1 209 ? -1.020 -13.522 49.632 1.00 85.25 209 LYS A O 1
ATOM 1721 N N . SER A 1 210 ? 1.110 -13.978 50.149 1.00 84.75 210 SER A N 1
ATOM 1722 C CA . SER A 1 210 ? 0.933 -13.803 51.598 1.00 84.75 210 SER A CA 1
ATOM 1723 C C . SER A 1 210 ? 0.567 -12.366 51.984 1.00 84.75 210 SER A C 1
ATOM 1725 O O . SER A 1 210 ? -0.209 -12.150 52.916 1.00 84.75 210 SER A O 1
ATOM 1727 N N . LEU A 1 211 ? 1.096 -11.378 51.258 1.00 88.94 211 LEU A N 1
ATOM 1728 C CA . LEU A 1 211 ? 0.799 -9.966 51.480 1.00 88.94 211 LEU A CA 1
ATOM 1729 C C . LEU A 1 211 ? -0.612 -9.626 50.991 1.00 88.94 211 LEU A C 1
ATOM 1731 O O . LEU A 1 211 ? -1.350 -8.939 51.696 1.00 88.94 211 LEU A O 1
ATOM 1735 N N . PHE A 1 212 ? -1.006 -10.180 49.842 1.00 90.81 212 PHE A N 1
ATOM 1736 C CA . PHE A 1 212 ? -2.370 -10.086 49.329 1.00 90.81 212 PHE A CA 1
ATOM 1737 C C . PHE A 1 212 ? -3.395 -10.671 50.294 1.00 90.81 212 PHE A C 1
ATOM 1739 O O . PHE A 1 212 ? -4.347 -9.984 50.642 1.00 90.81 212 PHE A O 1
ATOM 1746 N N . GLN A 1 213 ? -3.180 -11.895 50.783 1.00 88.50 213 GLN A N 1
ATOM 1747 C CA . GLN A 1 213 ? -4.083 -12.529 51.750 1.00 88.50 213 GLN A CA 1
ATOM 1748 C C . GLN A 1 213 ? -4.276 -11.656 52.994 1.00 88.50 213 GLN A C 1
ATOM 1750 O O . GLN A 1 213 ? -5.405 -11.397 53.395 1.00 88.50 213 GLN A O 1
ATOM 1755 N N . LYS A 1 214 ? -3.187 -11.102 53.539 1.00 89.69 214 LYS A N 1
ATOM 1756 C CA . LYS A 1 214 ? -3.243 -10.226 54.715 1.00 89.69 214 LYS A CA 1
ATOM 1757 C C . LYS A 1 214 ? -4.021 -8.929 54.468 1.00 89.69 214 LYS A C 1
ATOM 1759 O O . LYS A 1 214 ? -4.754 -8.478 55.347 1.00 89.69 214 LYS A O 1
ATOM 1764 N N . GLU A 1 215 ? -3.841 -8.294 53.310 1.00 91.44 215 GLU A N 1
ATOM 1765 C CA . GLU A 1 215 ? -4.555 -7.057 52.969 1.00 91.44 215 GLU A CA 1
ATOM 1766 C C . GLU A 1 215 ? -6.026 -7.321 52.618 1.00 91.44 215 GLU A C 1
ATOM 1768 O O . GLU A 1 215 ? -6.890 -6.558 53.051 1.00 91.44 215 GLU A O 1
ATOM 1773 N N . PHE A 1 216 ? -6.332 -8.427 51.933 1.00 91.75 216 PHE A N 1
ATOM 1774 C CA . PHE A 1 216 ? -7.708 -8.840 51.656 1.00 91.75 216 PHE A CA 1
ATOM 1775 C C . PHE A 1 216 ? -8.466 -9.203 52.937 1.00 91.75 216 PHE A C 1
ATOM 1777 O O . PHE A 1 216 ? -9.560 -8.690 53.143 1.00 91.75 216 PHE A O 1
ATOM 1784 N N . GLU A 1 217 ? -7.875 -9.979 53.850 1.00 88.38 217 GLU A N 1
ATOM 1785 C CA . GLU A 1 217 ? -8.475 -10.304 55.157 1.00 88.38 217 GLU A CA 1
ATOM 1786 C C . GLU A 1 217 ? -8.709 -9.055 56.018 1.00 88.38 217 GLU A C 1
ATOM 1788 O O . GLU A 1 217 ? -9.698 -8.951 56.743 1.00 88.38 217 GLU A O 1
ATOM 1793 N N . LYS A 1 218 ? -7.809 -8.069 55.9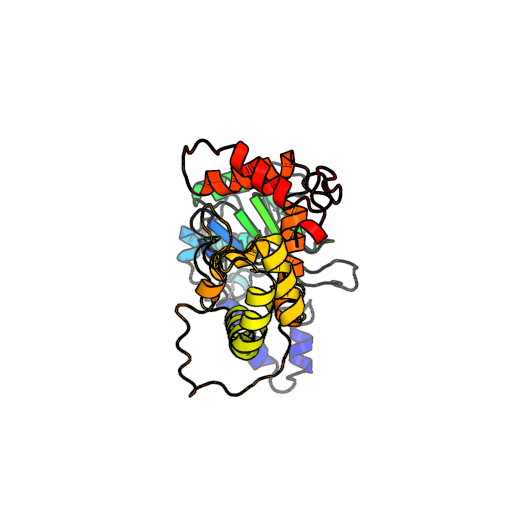35 1.00 90.25 218 LYS A N 1
ATOM 1794 C CA . LYS A 1 218 ? -7.969 -6.789 56.634 1.00 90.25 218 LYS A CA 1
ATOM 1795 C C . LYS A 1 218 ? -9.124 -5.960 56.062 1.00 90.25 218 LYS A C 1
ATOM 1797 O O . LYS A 1 218 ? -9.772 -5.222 56.813 1.00 90.25 218 LYS A O 1
ATOM 1802 N N . ALA A 1 219 ? -9.345 -6.042 54.753 1.00 87.25 219 ALA A N 1
ATOM 1803 C CA . ALA A 1 219 ? -10.432 -5.360 54.064 1.00 87.25 219 ALA A CA 1
ATOM 1804 C C . ALA A 1 219 ? -11.782 -6.082 54.251 1.00 87.25 219 ALA A C 1
ATOM 1806 O O . ALA A 1 219 ? -12.799 -5.421 54.465 1.00 87.25 219 ALA A O 1
ATOM 1807 N N . ASP A 1 220 ? -11.791 -7.416 54.278 1.00 88.88 220 ASP A N 1
ATOM 1808 C CA . ASP A 1 220 ? -12.971 -8.258 54.498 1.00 88.88 220 ASP A CA 1
ATOM 1809 C C . ASP A 1 220 ? -13.192 -8.574 55.988 1.00 88.88 220 ASP A C 1
ATOM 1811 O O . ASP A 1 220 ? -13.070 -9.704 56.464 1.00 88.88 220 ASP A O 1
ATOM 1815 N N . LYS A 1 221 ? -13.574 -7.547 56.754 1.00 82.50 221 LYS A N 1
ATOM 1816 C CA . LYS A 1 221 ? -13.836 -7.664 58.204 1.00 82.50 221 LYS A CA 1
ATOM 1817 C C . LYS A 1 221 ? -14.925 -8.680 58.566 1.00 82.50 221 LYS A C 1
ATOM 1819 O O . LYS A 1 221 ? -14.974 -9.131 59.707 1.00 82.50 221 LYS A O 1
ATOM 1824 N N . ASN A 1 222 ? -15.802 -9.000 57.615 1.00 81.81 222 ASN A N 1
ATOM 1825 C CA . ASN A 1 222 ? -16.955 -9.872 57.810 1.00 81.81 222 ASN A CA 1
ATOM 1826 C C . ASN A 1 222 ? -16.705 -11.307 57.313 1.00 81.81 222 ASN A C 1
ATOM 1828 O O . ASN A 1 222 ? -17.628 -12.116 57.374 1.00 81.81 222 ASN A O 1
ATOM 1832 N N . GLN A 1 223 ? -15.490 -11.621 56.835 1.00 82.69 223 GLN A N 1
ATOM 1833 C CA . GLN A 1 223 ? -15.100 -12.941 56.313 1.00 82.69 223 GLN A CA 1
ATOM 1834 C C . GLN A 1 223 ? -16.066 -13.471 55.245 1.00 82.69 223 GLN A C 1
ATOM 1836 O O . GLN A 1 223 ? -16.410 -14.654 55.194 1.00 82.69 223 GLN A O 1
ATOM 1841 N N . THR A 1 224 ? -16.548 -12.567 54.402 1.00 81.75 224 THR A N 1
ATOM 1842 C CA . THR A 1 224 ? -17.490 -12.878 53.330 1.00 81.75 224 THR A CA 1
ATOM 1843 C C . THR A 1 224 ? -16.814 -13.514 52.119 1.00 81.75 224 THR A C 1
ATOM 1845 O O . THR A 1 224 ? -17.512 -14.061 51.269 1.00 81.75 224 THR A O 1
ATOM 1848 N N . ASN A 1 225 ? -15.481 -13.466 52.041 1.00 84.69 225 ASN A N 1
ATOM 1849 C CA . ASN A 1 225 ? -14.640 -13.752 50.879 1.00 84.69 225 ASN A CA 1
ATOM 1850 C C . ASN A 1 225 ? -14.891 -12.832 49.673 1.00 84.69 225 ASN A C 1
ATOM 1852 O O . ASN A 1 225 ? -14.418 -13.127 48.578 1.00 84.69 225 ASN A O 1
ATOM 1856 N N . HIS A 1 226 ? -15.609 -11.722 49.862 1.00 87.44 226 HIS A N 1
ATOM 1857 C CA . HIS A 1 226 ? -15.945 -10.790 48.790 1.00 87.44 226 HIS A CA 1
ATOM 1858 C C . HIS A 1 226 ? -15.421 -9.393 49.100 1.00 87.44 226 HIS A C 1
ATOM 1860 O O . HIS A 1 226 ? -15.463 -8.930 50.239 1.00 87.44 226 HIS A O 1
ATOM 1866 N N . LEU A 1 227 ? -14.949 -8.707 48.064 1.00 88.44 227 LEU A N 1
ATOM 1867 C CA . LEU A 1 227 ? -14.570 -7.299 48.126 1.00 88.44 227 LEU A CA 1
ATOM 1868 C C . LEU A 1 227 ? -15.286 -6.514 47.033 1.00 88.44 227 LEU A C 1
ATOM 1870 O O . LEU A 1 227 ? -15.624 -7.050 45.976 1.00 88.44 227 LEU A O 1
ATOM 1874 N N . SER A 1 228 ? -15.497 -5.219 47.276 1.00 85.19 228 SER A N 1
ATOM 1875 C CA . SER A 1 228 ? -15.915 -4.327 46.201 1.00 85.19 228 SER A CA 1
ATOM 1876 C C . SER A 1 228 ? -14.777 -4.156 45.197 1.00 85.19 228 SER A C 1
ATOM 1878 O O . SER A 1 228 ? -13.594 -4.199 45.545 1.00 85.19 228 SER A O 1
ATOM 1880 N N . LEU A 1 229 ? -15.157 -3.918 43.946 1.00 79.88 229 LEU A N 1
ATOM 1881 C CA . LEU A 1 229 ? -14.252 -3.670 42.826 1.00 79.88 229 LEU A CA 1
ATOM 1882 C C . LEU A 1 229 ? -13.183 -2.613 43.138 1.00 79.88 229 LEU A C 1
ATOM 1884 O O . LEU A 1 229 ? -12.002 -2.835 42.887 1.00 79.88 229 LEU A O 1
ATOM 1888 N N . THR A 1 230 ? -13.598 -1.500 43.745 1.00 82.00 230 THR A N 1
ATOM 1889 C CA . THR A 1 230 ? -12.730 -0.366 44.090 1.00 82.00 230 THR A CA 1
ATOM 1890 C C . THR A 1 230 ? -11.686 -0.751 45.136 1.00 82.00 230 THR A C 1
ATOM 1892 O O . THR A 1 230 ? -10.497 -0.486 44.968 1.00 82.00 230 THR A O 1
ATOM 1895 N N . VAL A 1 231 ? -12.113 -1.451 46.192 1.00 86.31 231 VAL A N 1
ATOM 1896 C CA . VAL A 1 231 ? -11.220 -1.889 47.275 1.00 86.31 231 VAL A CA 1
ATOM 1897 C C . VAL A 1 231 ? -10.236 -2.941 46.767 1.00 86.31 231 VAL A C 1
ATOM 1899 O O . VAL A 1 231 ? -9.058 -2.908 47.113 1.00 86.31 231 VAL A O 1
ATOM 1902 N N . TRP A 1 232 ? -10.691 -3.854 45.908 1.00 89.25 232 TRP A N 1
ATOM 1903 C CA . TRP A 1 232 ? -9.812 -4.834 45.281 1.00 89.25 232 TRP A CA 1
ATOM 1904 C C . TRP A 1 232 ? -8.748 -4.161 44.402 1.00 89.25 232 TRP A C 1
ATOM 1906 O O . TRP A 1 232 ? -7.565 -4.464 44.562 1.00 89.25 232 TRP A O 1
ATOM 1916 N N . SER A 1 233 ? -9.121 -3.199 43.548 1.00 83.12 233 SER A N 1
ATOM 1917 C CA . SER A 1 233 ? -8.153 -2.478 42.707 1.00 83.12 233 SER A CA 1
ATOM 1918 C C . SER A 1 233 ? -7.144 -1.667 43.521 1.00 83.12 233 SER A C 1
ATOM 1920 O O . SER A 1 233 ? -5.958 -1.672 43.202 1.00 83.12 233 SER A O 1
ATOM 1922 N N . GLU A 1 234 ? -7.575 -1.030 44.616 1.00 86.19 234 GLU A N 1
ATOM 1923 C CA . GLU A 1 234 ? -6.673 -0.300 45.517 1.00 86.19 234 GLU A CA 1
ATOM 1924 C C . GLU A 1 234 ? -5.631 -1.230 46.148 1.00 86.19 234 GLU A C 1
ATOM 1926 O O . GLU A 1 234 ? -4.451 -0.882 46.236 1.00 86.19 234 GLU A O 1
ATOM 1931 N N . ILE A 1 235 ? -6.043 -2.435 46.558 1.00 90.75 235 ILE A N 1
ATOM 1932 C CA . ILE A 1 235 ? -5.132 -3.440 47.118 1.00 90.75 235 ILE A CA 1
ATOM 1933 C C . ILE A 1 235 ? -4.160 -3.947 46.046 1.00 90.75 235 ILE A C 1
ATOM 1935 O O . ILE A 1 235 ? -2.973 -4.090 46.344 1.00 90.75 235 ILE A O 1
ATOM 1939 N N . MET A 1 236 ? -4.615 -4.154 44.806 1.00 86.31 236 MET A N 1
ATOM 1940 C CA . MET A 1 236 ? -3.749 -4.536 43.683 1.00 86.31 236 MET A CA 1
ATOM 1941 C C . MET A 1 236 ? -2.650 -3.500 43.430 1.00 86.31 236 MET A C 1
ATOM 1943 O O . MET A 1 236 ? -1.469 -3.857 43.438 1.00 86.31 236 MET A O 1
ATOM 1947 N N . THR A 1 237 ? -3.008 -2.216 43.314 1.00 84.81 237 THR A N 1
ATOM 1948 C CA . THR A 1 237 ? -2.032 -1.125 43.153 1.00 84.81 237 THR A CA 1
ATOM 1949 C C . THR A 1 237 ? -1.091 -1.043 44.352 1.00 84.81 237 THR A C 1
ATOM 1951 O O . THR A 1 237 ? 0.125 -0.937 44.191 1.00 84.81 237 THR A O 1
ATOM 1954 N N . LYS A 1 238 ? -1.624 -1.152 45.574 1.00 87.50 238 LYS A N 1
ATOM 1955 C CA . LYS A 1 238 ? -0.846 -1.035 46.813 1.00 87.50 238 LYS A CA 1
ATOM 1956 C C . LYS A 1 238 ? 0.176 -2.158 46.994 1.00 87.50 238 LYS A C 1
ATOM 1958 O O . LYS A 1 238 ? 1.300 -1.894 47.423 1.00 87.50 238 LYS A O 1
ATOM 1963 N N . VAL A 1 239 ? -0.216 -3.405 46.737 1.00 87.81 239 VAL A N 1
ATOM 1964 C CA . VAL A 1 239 ? 0.639 -4.581 46.958 1.00 87.81 239 VAL A CA 1
ATOM 1965 C C . VAL A 1 239 ? 1.678 -4.713 45.850 1.00 87.81 239 VAL A C 1
ATOM 1967 O O . VAL A 1 239 ? 2.836 -5.003 46.142 1.00 87.81 239 VAL A O 1
ATOM 1970 N N . LEU A 1 240 ? 1.295 -4.468 44.594 1.00 81.81 240 LEU A N 1
ATOM 1971 C CA . LEU A 1 240 ? 2.208 -4.629 43.462 1.00 81.81 240 LEU A CA 1
ATOM 1972 C C . LEU A 1 240 ? 3.067 -3.392 43.209 1.00 81.81 240 LEU A C 1
ATOM 1974 O O . LEU A 1 240 ? 4.128 -3.531 42.603 1.00 81.81 240 LEU A O 1
ATOM 1978 N N . GLN A 1 241 ? 2.647 -2.215 43.687 1.00 81.69 241 GLN A N 1
ATOM 1979 C CA . GLN A 1 241 ? 3.286 -0.927 43.386 1.00 81.69 241 GLN A CA 1
ATOM 1980 C C . GLN A 1 241 ? 3.373 -0.674 41.872 1.00 81.69 241 GLN A C 1
ATOM 1982 O O . GLN A 1 241 ? 4.343 -0.108 41.371 1.00 81.69 241 GLN A O 1
ATOM 1987 N N . ILE A 1 242 ? 2.364 -1.147 41.137 1.00 74.62 242 ILE A N 1
ATOM 1988 C CA . ILE A 1 242 ? 2.208 -0.931 39.700 1.00 74.62 242 ILE A CA 1
ATOM 1989 C C . ILE A 1 242 ? 0.830 -0.323 39.496 1.00 74.62 242 ILE A C 1
ATOM 1991 O O . ILE A 1 242 ? -0.157 -0.824 40.036 1.00 74.62 242 ILE A O 1
ATOM 1995 N N . ASP A 1 243 ? 0.785 0.749 38.720 1.00 70.00 243 ASP A N 1
ATOM 1996 C CA . ASP A 1 243 ? -0.452 1.393 38.316 1.00 70.00 243 ASP A CA 1
ATOM 1997 C C . ASP A 1 243 ? -0.900 0.775 36.986 1.00 70.00 243 ASP A C 1
ATOM 1999 O O . ASP A 1 243 ? -0.329 1.062 35.934 1.00 70.00 243 ASP A O 1
ATOM 2003 N N . LEU A 1 244 ? -1.821 -0.189 37.062 1.00 69.94 244 LEU A N 1
ATOM 2004 C CA . LEU A 1 244 ? -2.405 -0.871 35.906 1.00 69.94 244 LEU A CA 1
ATOM 2005 C C . LEU A 1 244 ? -3.923 -0.673 35.907 1.00 69.94 244 LEU A C 1
ATOM 2007 O O . LEU A 1 244 ? -4.515 -0.549 36.982 1.00 69.94 244 LEU A O 1
ATOM 2011 N N . PRO A 1 245 ? -4.580 -0.743 34.734 1.00 65.44 245 PRO A N 1
ATOM 2012 C CA . PRO A 1 245 ? -6.034 -0.688 34.632 1.00 65.44 245 PRO A CA 1
ATOM 2013 C C . PRO A 1 245 ? -6.658 -1.998 35.147 1.00 65.44 245 PRO A C 1
ATOM 2015 O O . PRO A 1 245 ? -7.111 -2.860 34.388 1.00 65.44 245 PRO A O 1
ATOM 2018 N N . TRP A 1 246 ? -6.671 -2.177 36.474 1.00 76.69 246 TRP A N 1
ATOM 2019 C CA . TRP A 1 246 ? -7.111 -3.401 37.153 1.00 76.69 246 TRP A CA 1
ATOM 2020 C C . TRP A 1 246 ? -8.547 -3.781 36.815 1.00 76.69 246 TRP A C 1
ATOM 2022 O O . TRP A 1 246 ? -8.863 -4.966 36.734 1.00 76.69 246 TRP A O 1
ATOM 2032 N N . LEU A 1 247 ? -9.398 -2.786 36.561 1.00 67.75 247 LEU A N 1
ATOM 2033 C CA . LEU A 1 247 ? -10.772 -2.982 36.113 1.00 67.75 247 LEU A CA 1
ATOM 2034 C C . LEU A 1 247 ? -10.811 -3.826 34.838 1.00 67.75 247 LEU A C 1
ATOM 2036 O O . LEU A 1 247 ? -11.551 -4.803 34.775 1.00 67.75 247 LEU A O 1
ATOM 2040 N N . THR A 1 248 ? -9.976 -3.517 33.854 1.00 60.38 248 THR A N 1
ATOM 2041 C CA . THR A 1 248 ? -9.919 -4.242 32.578 1.00 60.38 248 THR A CA 1
ATOM 2042 C C . THR A 1 248 ? -9.287 -5.625 32.737 1.00 60.38 248 THR A C 1
ATOM 2044 O O . THR A 1 248 ? -9.666 -6.573 32.048 1.00 60.38 248 THR A O 1
ATOM 2047 N N . LEU A 1 249 ? -8.353 -5.771 33.681 1.00 64.31 249 LEU A N 1
ATOM 2048 C CA . LEU A 1 249 ? -7.659 -7.033 33.952 1.00 64.31 249 LEU A CA 1
ATOM 2049 C C . LEU A 1 249 ? -8.451 -7.996 34.854 1.00 64.31 249 LEU A C 1
ATOM 2051 O O . LEU A 1 249 ? -8.161 -9.194 34.855 1.00 64.31 249 LEU A O 1
ATOM 2055 N N . ARG A 1 250 ? -9.461 -7.515 35.593 1.00 73.19 250 ARG A N 1
ATOM 2056 C CA . ARG A 1 250 ? -10.199 -8.308 36.594 1.00 73.19 250 ARG A CA 1
ATOM 2057 C C . ARG A 1 250 ? -10.777 -9.601 36.031 1.00 73.19 250 ARG A C 1
ATOM 2059 O O . ARG A 1 250 ? -10.613 -10.643 36.647 1.00 73.19 250 ARG A O 1
ATOM 2066 N N . SER A 1 251 ? -11.352 -9.550 34.827 1.00 66.62 251 SER A N 1
ATOM 2067 C CA . SER A 1 251 ? -12.035 -10.682 34.185 1.00 66.62 251 SER A CA 1
ATOM 2068 C C . SER A 1 251 ? -11.103 -11.856 33.879 1.00 66.62 251 SER A C 1
ATOM 2070 O O . SER A 1 251 ? -11.568 -12.961 33.614 1.00 66.62 251 SER A O 1
ATOM 2072 N N . LYS A 1 252 ? -9.787 -11.617 33.919 1.00 63.75 252 LYS A N 1
ATOM 2073 C CA . LYS A 1 252 ? -8.739 -12.622 33.725 1.00 63.75 252 LYS A CA 1
ATOM 2074 C C . LYS A 1 252 ? -8.057 -13.025 35.030 1.00 63.75 252 LYS A C 1
ATOM 2076 O O . LYS A 1 252 ? -7.511 -14.120 35.104 1.00 63.75 252 LYS A O 1
ATOM 2081 N N . LEU A 1 253 ? -8.075 -12.147 36.034 1.00 71.88 253 LEU A N 1
ATOM 2082 C CA . LEU A 1 253 ? -7.341 -12.317 37.286 1.00 71.88 253 LEU A CA 1
ATOM 2083 C C . LEU A 1 253 ? -8.192 -12.854 38.433 1.00 71.88 253 LEU A C 1
ATOM 2085 O O . LEU A 1 253 ? -7.624 -13.392 39.373 1.00 71.88 253 LEU A O 1
ATOM 2089 N N . VAL A 1 254 ? -9.511 -12.659 38.429 1.00 79.06 254 VAL A N 1
ATOM 2090 C CA . VAL A 1 254 ? -10.360 -12.983 39.580 1.00 79.06 254 VAL A CA 1
ATOM 2091 C C . VAL A 1 254 ? -11.808 -13.225 39.147 1.00 79.06 254 VAL A C 1
ATOM 2093 O O . VAL A 1 254 ? -12.292 -12.631 38.187 1.00 79.06 254 VAL A O 1
ATOM 2096 N N . GLN A 1 255 ? -12.508 -14.113 39.847 1.00 79.06 255 GLN A N 1
ATOM 2097 C CA . GLN A 1 255 ? -13.931 -14.365 39.634 1.00 79.06 255 GLN A CA 1
ATOM 2098 C C . GLN A 1 255 ? -14.785 -13.296 40.328 1.00 79.06 255 GLN A C 1
ATOM 2100 O O . GLN A 1 255 ? -14.456 -12.816 41.417 1.00 79.06 255 GLN A O 1
ATOM 2105 N N . GLU A 1 256 ? -15.903 -12.948 39.699 1.00 81.69 256 GLU A N 1
ATOM 2106 C CA . GLU A 1 256 ? -16.863 -11.955 40.180 1.00 81.69 256 GLU A CA 1
ATOM 2107 C C . GLU A 1 256 ? -18.268 -12.566 40.175 1.00 81.69 256 GLU A C 1
ATOM 2109 O O . GLU A 1 256 ? -18.651 -13.258 39.227 1.00 81.69 256 GLU A O 1
ATOM 2114 N N . ASP A 1 257 ? -19.029 -12.322 41.240 1.00 78.38 257 ASP A N 1
ATOM 2115 C CA . ASP A 1 257 ? -20.427 -12.726 41.359 1.00 78.38 257 ASP A CA 1
ATOM 2116 C C . ASP A 1 257 ? -21.319 -11.541 41.771 1.00 78.38 257 ASP A C 1
ATOM 2118 O O . ASP A 1 257 ? -20.875 -10.403 41.921 1.00 78.38 257 ASP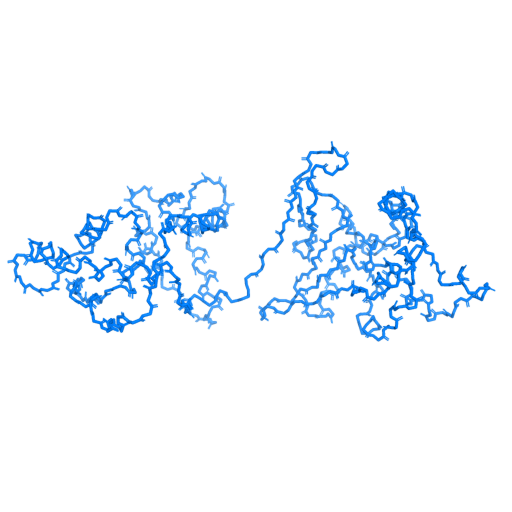 A O 1
ATOM 2122 N N . THR A 1 258 ? -22.610 -11.804 41.990 1.00 73.69 258 THR A N 1
ATOM 2123 C CA . THR A 1 258 ? -23.591 -10.780 42.405 1.00 73.69 258 THR A CA 1
ATOM 2124 C C . THR A 1 258 ? -23.269 -10.059 43.726 1.00 73.69 258 THR A C 1
ATOM 2126 O O . THR A 1 258 ? -23.919 -9.063 44.039 1.00 73.69 258 THR A O 1
ATOM 2129 N N . LYS A 1 259 ? -22.316 -10.556 44.525 1.00 72.12 259 LYS A N 1
ATOM 2130 C CA . LYS A 1 259 ? -21.889 -9.991 45.814 1.00 72.12 259 LYS A CA 1
ATOM 2131 C C . LYS A 1 259 ? -20.550 -9.253 45.723 1.00 72.12 259 LYS A C 1
ATOM 2133 O O . LYS A 1 259 ? -20.195 -8.566 46.682 1.00 72.12 259 LYS A O 1
ATOM 2138 N N . GLY A 1 260 ? -19.834 -9.358 44.604 1.00 78.44 260 GLY A N 1
ATOM 2139 C CA . GLY A 1 260 ? -18.584 -8.647 44.333 1.00 78.44 260 GLY A CA 1
ATOM 2140 C C . GLY A 1 260 ? -17.456 -9.571 43.877 1.00 78.44 260 GLY A C 1
ATOM 2141 O O . GLY A 1 260 ? -17.682 -10.654 43.342 1.00 78.44 260 GLY A O 1
ATOM 2142 N N . ILE A 1 261 ? -16.213 -9.136 44.089 1.00 84.50 261 ILE A N 1
ATOM 2143 C CA . ILE A 1 261 ? -15.017 -9.880 43.686 1.00 84.50 261 ILE A CA 1
ATOM 2144 C C . ILE A 1 261 ? -14.688 -10.961 44.716 1.00 84.50 261 ILE A C 1
ATOM 2146 O O . ILE A 1 261 ? -14.392 -10.650 45.872 1.00 84.50 261 ILE A O 1
ATOM 2150 N N . LEU A 1 262 ? -14.640 -12.218 44.270 1.00 85.56 262 LEU A N 1
ATOM 2151 C CA . LEU A 1 262 ? -14.186 -13.362 45.057 1.00 85.56 262 LEU A CA 1
ATOM 2152 C C . LEU A 1 262 ? -12.650 -13.397 45.077 1.00 85.56 262 LEU A C 1
ATOM 2154 O O . LEU A 1 262 ? -12.018 -14.112 44.299 1.00 85.56 262 LEU A O 1
ATOM 2158 N N . TYR A 1 263 ? -12.024 -12.619 45.960 1.00 83.62 263 TYR A N 1
ATOM 2159 C CA . TYR A 1 263 ? -10.582 -12.326 45.892 1.00 83.62 263 TYR A CA 1
ATOM 2160 C C . TYR A 1 263 ? -9.663 -13.556 45.993 1.00 83.62 263 TYR A C 1
ATOM 2162 O O . TYR A 1 263 ? -8.571 -13.549 45.431 1.00 83.62 263 TYR A O 1
ATOM 2170 N N . ASN A 1 264 ? -10.094 -14.631 46.661 1.00 81.19 264 ASN A N 1
ATOM 2171 C CA . ASN A 1 264 ? -9.301 -15.861 46.779 1.00 81.19 264 ASN A CA 1
ATOM 2172 C C . ASN A 1 264 ? -9.200 -16.646 45.463 1.00 81.19 264 ASN A C 1
ATOM 2174 O O . ASN A 1 264 ? -8.211 -17.350 45.262 1.00 81.19 264 ASN A O 1
ATOM 2178 N N . SER A 1 265 ? -10.162 -16.469 44.551 1.00 80.00 265 SER A N 1
ATOM 2179 C CA . SER A 1 265 ? -10.155 -17.135 43.241 1.00 80.00 265 SER A CA 1
ATOM 2180 C C . SER A 1 265 ? -8.993 -16.702 42.344 1.00 80.00 265 SER A C 1
ATOM 2182 O O . SER A 1 265 ? -8.641 -17.412 41.408 1.00 80.00 265 SER A O 1
ATOM 2184 N N . MET A 1 266 ? -8.337 -15.581 42.668 1.00 78.62 266 MET A N 1
ATOM 2185 C CA . MET A 1 266 ? -7.121 -15.114 41.996 1.00 78.62 266 MET A CA 1
ATOM 2186 C C . MET A 1 266 ? -5.955 -16.103 42.089 1.00 78.62 266 MET A C 1
ATOM 2188 O O . MET A 1 266 ? -5.023 -16.055 41.288 1.00 78.62 266 MET A O 1
ATOM 2192 N N . PHE A 1 267 ? -5.994 -17.004 43.069 1.00 78.19 267 PHE A N 1
ATOM 2193 C CA . PHE A 1 267 ? -4.957 -18.006 43.278 1.00 78.19 267 PHE A CA 1
ATOM 2194 C C . PHE A 1 267 ? -5.350 -19.397 42.761 1.00 78.19 267 PHE A C 1
ATOM 2196 O O . PHE A 1 267 ? -4.543 -20.325 42.869 1.00 78.19 267 PHE A O 1
ATOM 2203 N N . ASP A 1 268 ? -6.555 -19.554 42.209 1.00 64.25 268 ASP A N 1
ATOM 2204 C CA . ASP A 1 268 ? -7.069 -20.837 41.740 1.00 64.25 268 ASP A CA 1
ATOM 2205 C C . ASP A 1 268 ? -6.589 -21.106 40.300 1.00 64.25 268 ASP A C 1
ATOM 2207 O O . ASP A 1 268 ? -6.799 -20.305 39.395 1.00 64.25 268 ASP A O 1
ATOM 2211 N N . GLY A 1 269 ? -5.922 -22.245 40.075 1.00 50.28 269 GLY A N 1
ATOM 2212 C CA . GLY A 1 269 ? -5.442 -22.671 38.746 1.00 50.28 269 GLY A CA 1
ATOM 2213 C C . GLY A 1 269 ? -3.955 -22.426 38.442 1.00 50.28 269 GLY A C 1
ATOM 2214 O O . GLY A 1 269 ? -3.481 -22.846 37.390 1.00 50.28 269 GLY A O 1
ATOM 2215 N N . LEU A 1 270 ? -3.191 -21.824 39.361 1.00 50.34 270 LEU A N 1
ATOM 2216 C CA . LEU A 1 270 ? -1.756 -21.542 39.193 1.00 50.34 270 LEU A CA 1
ATOM 2217 C C . LEU A 1 270 ? -0.885 -22.546 39.972 1.00 50.34 270 LEU A C 1
ATOM 2219 O O . LEU A 1 270 ? -0.321 -22.232 41.021 1.00 50.34 270 LEU A O 1
ATOM 2223 N N . THR A 1 271 ? -0.766 -23.781 39.480 1.00 37.38 271 THR A N 1
ATOM 2224 C CA . THR A 1 271 ? 0.253 -24.729 39.968 1.00 37.38 271 THR A CA 1
ATOM 2225 C C . THR A 1 271 ? 1.609 -24.389 39.345 1.00 37.38 271 THR A C 1
ATOM 2227 O O . THR A 1 271 ? 1.871 -24.738 38.198 1.00 37.38 271 THR A O 1
ATOM 2230 N N . LEU A 1 272 ? 2.461 -23.686 40.095 1.00 41.31 272 LEU A N 1
ATOM 2231 C CA . LEU A 1 272 ? 3.834 -23.348 39.703 1.00 41.31 272 LEU A CA 1
ATOM 2232 C C . LEU A 1 272 ? 4.723 -24.601 39.711 1.00 41.31 272 LEU A C 1
ATOM 2234 O O . LEU A 1 272 ? 5.079 -25.116 40.773 1.00 41.31 272 LEU A O 1
ATOM 2238 N N . ASP A 1 273 ? 5.108 -25.077 38.529 1.00 31.98 273 ASP A N 1
ATOM 2239 C CA . ASP A 1 273 ? 6.189 -26.049 38.374 1.00 31.98 273 ASP A CA 1
ATOM 2240 C C . ASP A 1 273 ? 7.529 -25.284 38.420 1.00 31.98 273 ASP A C 1
ATOM 2242 O O . ASP A 1 273 ? 7.967 -24.674 37.445 1.00 31.98 273 ASP A O 1
ATOM 2246 N N . ASN A 1 274 ? 8.151 -25.244 39.601 1.00 35.88 274 ASN A N 1
ATOM 2247 C CA . ASN A 1 274 ? 9.282 -24.374 39.979 1.00 35.88 274 ASN A CA 1
ATOM 2248 C C . ASN A 1 274 ? 10.615 -24.611 39.224 1.00 35.88 274 ASN A C 1
ATOM 2250 O O . ASN A 1 274 ? 11.667 -24.166 39.679 1.00 35.88 274 ASN A O 1
ATOM 2254 N N . SER A 1 275 ? 10.635 -25.327 38.098 1.00 32.12 275 SER A N 1
ATOM 2255 C CA . SER A 1 275 ? 11.881 -25.840 37.506 1.00 32.12 275 SER A CA 1
ATOM 2256 C C . SER A 1 275 ? 12.389 -25.123 36.247 1.00 32.12 275 SER A C 1
ATOM 2258 O O . SER A 1 275 ? 13.431 -25.523 35.724 1.00 32.12 275 SER A O 1
ATOM 2260 N N . LYS A 1 276 ? 11.730 -24.066 35.742 1.00 32.16 276 LYS A N 1
ATOM 2261 C CA . LYS A 1 276 ? 12.088 -23.488 34.427 1.00 32.16 276 LYS A CA 1
ATOM 2262 C C . LYS A 1 276 ? 12.033 -21.962 34.278 1.00 32.16 276 LYS A C 1
ATOM 2264 O O . LYS A 1 276 ? 11.673 -21.509 33.206 1.00 32.16 276 LYS A O 1
ATOM 2269 N N . PHE A 1 277 ? 12.452 -21.146 35.245 1.00 35.12 277 PHE A N 1
ATOM 2270 C CA . PHE A 1 277 ? 12.601 -19.707 34.955 1.00 35.12 277 PHE A CA 1
ATOM 2271 C C . PHE A 1 277 ? 13.883 -19.114 35.548 1.00 35.12 277 PHE A C 1
ATOM 2273 O O . PHE A 1 277 ? 14.016 -18.906 36.750 1.00 35.12 277 PHE A O 1
ATOM 2280 N N . GLN A 1 278 ? 14.861 -18.871 34.667 1.00 28.70 278 GLN A N 1
ATOM 2281 C CA . GLN A 1 278 ? 15.980 -17.965 34.922 1.00 28.70 278 GLN A CA 1
ATOM 2282 C C . GLN A 1 278 ? 15.507 -16.532 34.661 1.00 28.70 278 GLN A C 1
ATOM 2284 O O . GLN A 1 278 ? 14.995 -16.226 33.589 1.00 28.70 278 GLN A O 1
ATOM 2289 N N . MET A 1 279 ? 15.697 -15.670 35.659 1.00 29.41 279 MET A N 1
ATOM 2290 C CA . MET A 1 279 ? 15.331 -14.255 35.646 1.00 29.41 279 MET A CA 1
ATOM 2291 C C . MET A 1 279 ? 15.989 -13.466 34.499 1.00 29.41 279 MET A C 1
ATOM 2293 O O . MET A 1 279 ? 17.213 -13.481 34.363 1.00 29.41 279 MET A O 1
ATOM 2297 N N . SER A 1 280 ? 15.204 -12.640 33.801 1.00 31.80 280 SER A N 1
ATOM 2298 C CA . SER A 1 280 ? 15.684 -11.398 33.176 1.00 31.80 280 SER A CA 1
ATOM 2299 C C . SER A 1 280 ? 14.882 -10.217 33.721 1.00 31.80 280 SER A C 1
ATOM 2301 O O . SER A 1 280 ? 13.661 -10.177 33.623 1.00 31.80 280 SER A O 1
ATOM 2303 N N . ASN A 1 281 ? 15.578 -9.267 34.338 1.00 37.84 281 ASN A N 1
ATOM 2304 C CA . ASN A 1 281 ? 15.016 -8.236 35.210 1.00 37.84 281 ASN A CA 1
ATOM 2305 C C . ASN A 1 281 ? 14.622 -6.944 34.458 1.00 37.84 281 ASN A C 1
ATOM 2307 O O . ASN A 1 281 ? 14.855 -5.844 34.956 1.00 37.84 281 ASN A O 1
ATOM 2311 N N . THR A 1 282 ? 14.074 -7.045 33.245 1.00 35.88 282 THR A N 1
ATOM 2312 C CA . THR A 1 282 ? 13.796 -5.881 32.383 1.00 35.88 282 THR A CA 1
ATOM 2313 C C . THR A 1 282 ? 12.296 -5.694 32.151 1.00 35.88 282 THR A C 1
ATOM 2315 O O . THR A 1 282 ? 11.710 -6.329 31.289 1.00 35.88 282 THR A O 1
ATOM 2318 N N . GLY A 1 283 ? 11.699 -4.827 32.977 1.00 44.81 283 GLY A N 1
ATOM 2319 C CA . GLY A 1 283 ? 10.795 -3.762 32.529 1.00 44.81 283 GLY A CA 1
ATOM 2320 C C . GLY A 1 283 ? 9.411 -4.099 31.962 1.00 44.81 283 GLY A C 1
ATOM 2321 O O . GLY A 1 283 ? 9.141 -3.733 30.830 1.00 44.81 283 GLY A O 1
ATOM 2322 N N . ILE A 1 284 ? 8.465 -4.571 32.788 1.00 43.50 284 ILE A N 1
ATOM 2323 C CA . ILE A 1 284 ? 7.009 -4.588 32.469 1.00 43.50 284 ILE A CA 1
ATOM 2324 C C . ILE A 1 284 ? 6.512 -3.236 31.907 1.00 43.50 284 ILE A C 1
ATOM 2326 O O . ILE A 1 284 ? 5.595 -3.189 31.092 1.00 43.50 284 ILE A O 1
ATOM 2330 N N . MET A 1 285 ? 7.128 -2.125 32.328 1.00 40.16 285 MET A N 1
ATOM 2331 C CA . MET A 1 285 ? 6.808 -0.788 31.824 1.00 40.16 285 MET A CA 1
ATOM 2332 C C . MET A 1 285 ? 7.193 -0.582 30.353 1.00 40.16 285 MET A C 1
ATOM 2334 O O . MET A 1 285 ? 6.464 0.105 29.648 1.00 40.16 285 MET A O 1
ATOM 2338 N N . GLU A 1 286 ? 8.305 -1.154 29.883 1.00 44.09 286 GLU A N 1
ATOM 2339 C CA . GLU A 1 286 ? 8.751 -1.014 28.487 1.00 44.09 286 GLU A CA 1
ATOM 2340 C C . GLU A 1 286 ? 7.814 -1.780 27.543 1.00 44.09 286 GLU A C 1
ATOM 2342 O O . GLU A 1 286 ? 7.445 -1.258 26.490 1.00 44.09 286 GLU A O 1
ATOM 2347 N N . ASP A 1 287 ? 7.328 -2.948 27.974 1.00 45.41 287 ASP A N 1
ATOM 2348 C CA . ASP A 1 287 ? 6.370 -3.757 27.217 1.00 45.41 287 ASP A CA 1
ATOM 2349 C C . ASP A 1 287 ? 4.959 -3.139 27.193 1.00 45.41 287 ASP A C 1
ATOM 2351 O O . ASP A 1 287 ? 4.295 -3.165 26.156 1.00 45.41 287 ASP A O 1
ATOM 2355 N N . LEU A 1 288 ? 4.509 -2.502 28.286 1.00 44.25 288 LEU A N 1
ATOM 2356 C CA . LEU A 1 288 ? 3.242 -1.751 28.311 1.00 44.25 288 LEU A CA 1
ATOM 2357 C C . LEU A 1 288 ? 3.300 -0.478 27.448 1.00 44.25 288 LEU A C 1
ATOM 2359 O O . LEU A 1 288 ? 2.335 -0.148 26.756 1.00 44.25 288 LEU A O 1
ATOM 2363 N N . TYR A 1 289 ? 4.437 0.229 27.448 1.00 45.78 289 TYR A N 1
ATOM 2364 C CA . TYR A 1 289 ? 4.630 1.428 26.626 1.00 45.78 289 TYR A CA 1
ATOM 2365 C C . TYR A 1 289 ? 4.595 1.129 25.121 1.00 45.78 289 TYR A C 1
ATOM 2367 O O . TYR A 1 289 ? 4.208 2.006 24.352 1.00 45.78 289 TYR A O 1
ATOM 2375 N N . MET A 1 290 ? 4.907 -0.099 24.685 1.00 47.31 290 MET A N 1
ATOM 2376 C CA . MET A 1 290 ? 4.744 -0.489 23.277 1.00 47.31 290 MET A CA 1
ATOM 2377 C C . MET A 1 290 ? 3.285 -0.447 22.800 1.00 47.31 290 MET A C 1
ATOM 2379 O O . MET A 1 290 ? 3.033 -0.249 21.610 1.00 47.31 290 MET A O 1
ATOM 2383 N N . TRP A 1 291 ? 2.322 -0.620 23.710 1.00 50.00 291 TRP A N 1
ATOM 2384 C CA . TRP A 1 291 ? 0.892 -0.566 23.400 1.00 50.00 291 TRP A CA 1
ATOM 2385 C C . TRP A 1 291 ? 0.295 0.826 23.583 1.00 50.00 291 TRP A C 1
ATOM 2387 O O . TRP A 1 291 ? -0.768 1.093 23.029 1.00 50.00 291 TRP A O 1
ATOM 2397 N N . LYS A 1 292 ? 0.997 1.740 24.266 1.00 54.72 292 LYS A N 1
ATOM 2398 C CA . LYS A 1 292 ? 0.585 3.141 24.419 1.00 54.72 292 LYS A CA 1
ATOM 2399 C C . LYS A 1 292 ? 0.344 3.799 23.064 1.00 54.72 292 LYS A C 1
ATOM 2401 O O . LYS A 1 292 ? -0.705 4.394 22.857 1.00 54.72 292 LYS A O 1
ATOM 2406 N N . ASP A 1 293 ? 1.262 3.626 22.116 1.00 50.78 293 ASP A N 1
ATOM 2407 C CA . ASP A 1 293 ? 1.117 4.200 20.773 1.00 50.78 293 ASP A CA 1
ATOM 2408 C C . ASP A 1 293 ? -0.083 3.602 20.016 1.00 50.78 293 ASP A C 1
ATOM 2410 O O . ASP A 1 293 ? -0.737 4.291 19.235 1.00 50.78 293 ASP A O 1
ATOM 2414 N N . MET A 1 294 ? -0.410 2.329 20.267 1.00 54.53 294 MET A N 1
ATOM 2415 C CA . MET A 1 294 ? -1.569 1.661 19.669 1.00 54.53 294 MET A CA 1
ATOM 2416 C C . MET A 1 294 ? -2.887 2.125 20.299 1.00 54.53 294 MET A C 1
ATOM 2418 O O . MET A 1 294 ? -3.849 2.373 19.577 1.00 54.53 294 MET A O 1
ATOM 2422 N N . LEU A 1 295 ? -2.933 2.267 21.622 1.00 62.38 295 LEU A N 1
ATOM 2423 C CA . LEU A 1 295 ? -4.101 2.757 22.346 1.00 62.38 295 LEU A CA 1
ATOM 2424 C C . LEU A 1 295 ? -4.353 4.238 22.047 1.00 62.38 295 LEU A C 1
ATOM 2426 O O . LEU A 1 295 ? -5.493 4.613 21.818 1.00 62.38 295 LEU A O 1
ATOM 2430 N N . ILE A 1 296 ? -3.303 5.053 21.909 1.00 61.72 296 ILE A N 1
ATOM 2431 C CA . ILE A 1 296 ? -3.411 6.430 21.403 1.00 61.72 296 ILE A CA 1
ATOM 2432 C C . ILE A 1 296 ? -3.957 6.434 19.968 1.00 61.72 296 ILE A C 1
ATOM 2434 O O . ILE A 1 296 ? -4.788 7.267 19.617 1.00 61.72 296 ILE A O 1
ATOM 2438 N N . LEU A 1 297 ? -3.526 5.496 19.121 1.00 56.19 297 LEU A N 1
ATOM 2439 C CA . LEU A 1 297 ? -4.044 5.387 17.758 1.00 56.19 297 LEU A CA 1
ATOM 2440 C C . LEU A 1 297 ? -5.522 4.972 17.734 1.00 56.19 297 LEU A C 1
ATOM 2442 O O . LEU A 1 297 ? -6.278 5.502 16.924 1.00 56.19 297 LEU A O 1
ATOM 2446 N N . LEU A 1 298 ? -5.942 4.066 18.620 1.00 65.25 298 LEU A N 1
ATOM 2447 C CA . LEU A 1 298 ? -7.347 3.692 18.797 1.00 65.25 298 LEU A CA 1
ATOM 2448 C C . LEU A 1 298 ? -8.171 4.854 19.354 1.00 65.25 298 LEU A C 1
ATOM 2450 O O . LEU A 1 298 ? -9.246 5.122 18.831 1.00 65.25 298 LEU A O 1
ATOM 2454 N N . PHE A 1 299 ? -7.645 5.587 20.332 1.00 70.12 299 PHE A N 1
ATOM 2455 C CA . PHE A 1 299 ? -8.270 6.791 20.869 1.00 70.12 299 PHE A CA 1
ATOM 2456 C C . PHE A 1 299 ? -8.547 7.806 19.757 1.00 70.12 299 PHE A C 1
ATOM 2458 O O . PHE A 1 299 ? -9.684 8.221 19.561 1.00 70.12 299 PHE A O 1
ATOM 2465 N N . ASN A 1 300 ? -7.534 8.108 18.941 1.00 66.00 300 ASN A N 1
ATOM 2466 C CA . ASN A 1 300 ? -7.657 9.023 17.804 1.00 66.00 300 ASN A CA 1
ATOM 2467 C C . ASN A 1 300 ? -8.576 8.499 16.688 1.00 66.00 300 ASN A C 1
ATOM 2469 O O . ASN A 1 300 ? -9.065 9.281 15.876 1.00 66.00 300 ASN A O 1
ATOM 2473 N N . LEU A 1 301 ? -8.773 7.180 16.596 1.00 67.38 301 LEU A N 1
ATOM 2474 C CA . LEU A 1 301 ? -9.714 6.576 15.654 1.00 67.38 301 LEU A CA 1
ATOM 2475 C C . LEU A 1 301 ? -11.164 6.760 16.119 1.00 67.38 301 LEU A C 1
ATOM 2477 O O . LEU A 1 301 ? -12.052 6.867 15.278 1.00 67.38 301 LEU A O 1
ATOM 2481 N N . ILE A 1 302 ? -11.391 6.753 17.435 1.00 77.31 302 ILE A N 1
ATOM 2482 C CA . ILE A 1 302 ? -12.710 6.913 18.052 1.00 77.31 302 ILE A CA 1
ATOM 2483 C C . ILE A 1 302 ? -13.076 8.400 18.155 1.00 77.31 302 ILE A C 1
ATOM 2485 O O . ILE A 1 302 ? -14.218 8.756 17.885 1.00 77.31 302 ILE A O 1
ATOM 2489 N N . ASP A 1 303 ? -12.119 9.274 18.478 1.00 71.06 303 ASP A N 1
ATOM 2490 C CA . ASP A 1 303 ? -12.265 10.738 18.478 1.00 71.06 303 ASP A CA 1
ATOM 2491 C C . ASP A 1 303 ? -12.319 11.290 17.038 1.00 71.06 303 ASP A C 1
ATOM 2493 O O . ASP A 1 303 ? -11.385 11.922 16.533 1.00 71.06 303 ASP A O 1
ATOM 2497 N N . PHE A 1 304 ? -13.427 11.009 16.343 1.00 69.88 304 PHE A N 1
ATOM 2498 C CA . PHE A 1 304 ? -13.656 11.400 14.949 1.00 69.88 304 PHE A CA 1
ATOM 2499 C C . PHE A 1 304 ? -13.649 12.918 14.752 1.00 69.88 304 PHE A C 1
ATOM 2501 O O . PHE A 1 304 ? -13.369 13.391 13.648 1.00 69.88 304 PHE A O 1
ATOM 2508 N N . ASN A 1 305 ? -13.997 13.680 15.792 1.00 67.75 305 ASN A N 1
ATOM 2509 C CA . ASN A 1 305 ? -14.008 15.139 15.748 1.00 67.75 305 ASN A CA 1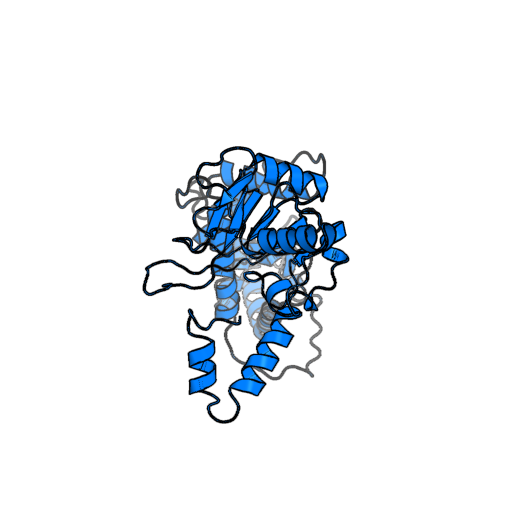
ATOM 2510 C C . ASN A 1 305 ? -12.678 15.781 16.197 1.00 67.75 305 ASN A C 1
ATOM 2512 O O . ASN A 1 305 ? -12.548 17.005 16.102 1.00 67.75 305 ASN A O 1
ATOM 2516 N N . HIS A 1 306 ? -11.697 14.973 16.616 1.00 67.62 306 HIS A N 1
ATOM 2517 C CA . HIS A 1 306 ? -10.378 15.403 17.085 1.00 67.62 306 HIS A CA 1
ATOM 2518 C C . HIS A 1 306 ? -10.433 16.415 18.238 1.00 67.62 306 HIS A C 1
ATOM 2520 O O . HIS A 1 306 ? -9.617 17.340 18.312 1.00 67.62 306 HIS A O 1
ATOM 2526 N N . SER A 1 307 ? -11.414 16.279 19.128 1.00 72.38 307 SER A N 1
ATOM 2527 C CA . SER A 1 307 ? -11.568 17.166 20.283 1.00 72.38 307 SER A CA 1
ATOM 2528 C C . SER A 1 307 ? -10.573 16.878 21.404 1.00 72.38 307 SER A C 1
ATOM 2530 O O . SER A 1 307 ? -10.460 17.687 22.327 1.00 72.38 307 SER A O 1
ATOM 2532 N N . GLY A 1 308 ? -9.857 15.754 21.334 1.00 71.38 308 GLY A N 1
ATOM 2533 C CA . GLY A 1 308 ? -9.027 15.235 22.416 1.00 71.38 308 GLY A CA 1
ATOM 2534 C C . GLY A 1 308 ? -9.829 14.494 23.485 1.00 71.38 308 GLY A C 1
ATOM 2535 O O . GLY A 1 308 ? -9.271 14.168 24.530 1.00 71.38 308 GLY A O 1
ATOM 2536 N N . PHE A 1 309 ? -11.117 14.237 23.237 1.00 80.81 309 PHE A N 1
ATOM 2537 C CA . PHE A 1 309 ? -12.022 13.523 24.130 1.00 80.81 309 PHE A CA 1
ATOM 2538 C C . PHE A 1 309 ? -12.944 12.623 23.312 1.00 80.81 309 PHE A C 1
ATOM 2540 O O . PHE A 1 309 ? -13.531 13.063 22.329 1.00 80.81 309 PHE A O 1
ATOM 2547 N N . ILE A 1 310 ? -13.157 11.393 23.762 1.00 83.25 310 ILE A N 1
ATOM 2548 C CA . ILE A 1 310 ? -14.173 10.514 23.195 1.00 83.25 310 ILE A CA 1
ATOM 2549 C C . ILE A 1 310 ? -15.518 10.881 23.820 1.00 83.25 310 ILE 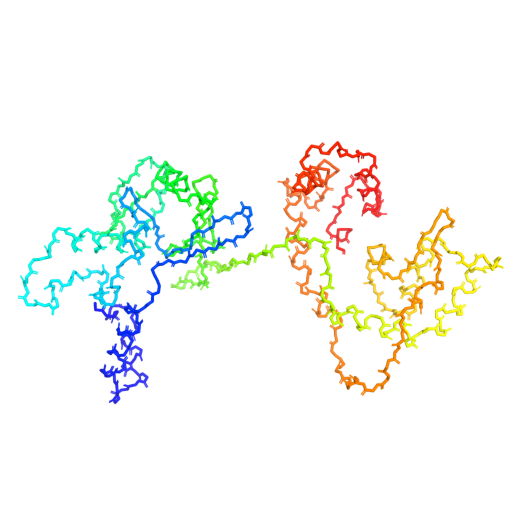A C 1
ATOM 2551 O O . ILE A 1 310 ? -15.749 10.705 25.020 1.00 83.25 310 ILE A O 1
ATOM 2555 N N . SER A 1 311 ? -16.432 11.398 23.004 1.00 82.69 311 SER A N 1
ATOM 2556 C CA . SER A 1 311 ? -17.815 11.602 23.427 1.00 82.69 311 SER A CA 1
ATOM 2557 C C . SER A 1 311 ? -18.581 10.278 23.501 1.00 82.69 311 SER A C 1
ATOM 2559 O O . SER A 1 311 ? -18.243 9.291 22.847 1.00 82.69 311 SER A O 1
ATOM 2561 N N . ARG A 1 312 ? -19.689 10.260 24.249 1.00 79.62 312 ARG A N 1
ATOM 2562 C CA . ARG A 1 312 ? -20.565 9.076 24.349 1.00 79.62 312 ARG A CA 1
ATOM 2563 C C . ARG A 1 312 ? -21.059 8.572 22.996 1.00 79.62 312 ARG A C 1
ATOM 2565 O O . ARG A 1 312 ? -21.186 7.368 22.802 1.00 79.62 312 ARG A O 1
ATOM 2572 N N . ASN A 1 313 ? -21.339 9.486 22.068 1.00 79.19 313 ASN A N 1
ATOM 2573 C CA . ASN A 1 313 ? -21.795 9.125 20.728 1.00 79.19 313 ASN A CA 1
ATOM 2574 C C . ASN A 1 313 ? -20.674 8.437 19.947 1.00 79.19 313 ASN A C 1
ATOM 2576 O O . ASN A 1 313 ? -20.899 7.383 19.371 1.00 79.19 313 ASN A O 1
ATOM 2580 N N . GLU A 1 314 ? -19.456 8.976 20.010 1.00 80.06 314 GLU A N 1
ATOM 2581 C CA . GLU A 1 314 ? -18.280 8.393 19.356 1.00 80.06 314 GLU A CA 1
ATOM 2582 C C . GLU A 1 314 ? -17.940 7.009 19.914 1.00 80.06 314 GLU A C 1
ATOM 2584 O O . GLU A 1 314 ? -17.684 6.070 19.157 1.00 80.06 314 GLU A O 1
ATOM 2589 N N . PHE A 1 315 ? -18.021 6.854 21.238 1.00 82.69 315 PHE A N 1
ATOM 2590 C CA . PHE A 1 315 ? -17.852 5.565 21.897 1.00 82.69 315 PHE A CA 1
ATOM 2591 C C . PHE A 1 315 ? -18.932 4.562 21.469 1.00 82.69 315 PHE A C 1
ATOM 2593 O O . PHE A 1 315 ? -18.619 3.442 21.068 1.00 82.69 315 PHE A O 1
ATOM 2600 N N . SER A 1 316 ? -20.203 4.973 21.504 1.00 76.94 316 SER A N 1
ATOM 2601 C CA . SER A 1 316 ? -21.345 4.138 21.117 1.00 76.94 316 SER A CA 1
ATOM 2602 C C . SER A 1 316 ? -21.264 3.698 19.659 1.00 76.94 316 SER A C 1
ATOM 2604 O O . SER A 1 316 ? -21.428 2.514 19.367 1.00 76.94 316 SER A O 1
ATOM 2606 N N . ASP A 1 317 ? -20.931 4.612 18.749 1.00 74.94 317 ASP A N 1
ATOM 2607 C CA . ASP A 1 317 ? -20.768 4.317 17.328 1.00 74.94 317 ASP A CA 1
ATOM 2608 C C . ASP A 1 317 ? -19.608 3.341 17.092 1.00 74.94 317 ASP A C 1
ATOM 2610 O O . ASP A 1 317 ? -19.747 2.394 16.313 1.00 74.94 317 ASP A O 1
ATOM 2614 N N . CYS A 1 318 ? -18.490 3.497 17.810 1.00 76.25 318 CYS A N 1
ATOM 2615 C CA . CYS A 1 318 ? -17.370 2.560 17.738 1.00 76.25 318 CYS A CA 1
ATOM 2616 C C . CYS A 1 318 ? -17.749 1.159 18.244 1.00 76.25 318 CYS A C 1
ATOM 2618 O O . CYS A 1 318 ? -17.524 0.169 17.545 1.00 76.25 318 CYS A O 1
ATOM 2620 N N . VAL A 1 319 ? -18.369 1.057 19.424 1.00 71.69 319 VAL A N 1
ATOM 2621 C CA . VAL A 1 319 ? -18.782 -0.233 20.000 1.00 71.69 319 VAL A CA 1
ATOM 2622 C C . VAL A 1 319 ? -19.836 -0.908 19.125 1.00 71.69 319 VAL A C 1
ATOM 2624 O O . VAL A 1 319 ? -19.737 -2.108 18.867 1.00 71.69 319 VAL A O 1
ATOM 2627 N N . LYS A 1 320 ? -20.793 -0.146 18.583 1.00 69.88 320 LYS A N 1
ATOM 2628 C CA . LYS A 1 320 ? -21.749 -0.647 17.590 1.00 69.88 320 LYS A CA 1
ATOM 2629 C C . LYS A 1 320 ? -20.996 -1.210 16.383 1.00 69.88 320 LYS A C 1
ATOM 2631 O O . LYS A 1 320 ? -21.214 -2.368 16.043 1.00 69.88 320 LYS A O 1
ATOM 2636 N N . LEU A 1 321 ? -20.066 -0.470 15.776 1.00 66.75 321 LEU A N 1
ATOM 2637 C CA . LEU A 1 321 ? -19.281 -0.951 14.627 1.00 66.75 321 LEU A CA 1
ATOM 2638 C C . LEU A 1 321 ? -18.479 -2.229 14.924 1.00 66.75 321 LEU A C 1
ATOM 2640 O O . LEU A 1 321 ? -18.421 -3.121 14.073 1.00 66.75 321 LEU A O 1
ATOM 2644 N N . LEU A 1 322 ? -17.888 -2.339 16.115 1.00 63.78 322 LEU A N 1
ATOM 2645 C CA . LEU A 1 322 ? -17.144 -3.525 16.544 1.00 63.78 322 LEU A CA 1
ATOM 2646 C C . LEU A 1 322 ? -18.065 -4.745 16.699 1.00 63.78 322 LEU A C 1
ATOM 2648 O O . LEU A 1 322 ? -17.754 -5.817 16.180 1.00 63.78 322 LEU A O 1
ATOM 2652 N N . LEU A 1 323 ? -19.228 -4.573 17.333 1.00 60.28 323 LEU A N 1
ATOM 2653 C CA . LEU A 1 323 ? -20.180 -5.657 17.600 1.00 60.28 323 LEU A CA 1
ATOM 2654 C C . LEU A 1 323 ? -21.000 -6.066 16.362 1.00 60.28 323 LEU A C 1
ATOM 2656 O O . LEU A 1 323 ? -21.248 -7.258 16.161 1.00 60.28 323 LEU A O 1
ATOM 2660 N N . TYR A 1 324 ? -21.339 -5.122 15.472 1.00 55.88 324 TYR A N 1
ATOM 2661 C CA . TYR A 1 324 ? -21.930 -5.410 14.153 1.00 55.88 324 TYR A CA 1
ATOM 2662 C C . TYR A 1 324 ? -21.011 -6.301 13.298 1.00 55.88 324 TYR A C 1
ATOM 2664 O O . TYR A 1 324 ? -21.482 -7.040 12.430 1.00 55.88 324 TYR A O 1
ATOM 2672 N N . GLY A 1 325 ? -19.696 -6.245 13.533 1.00 46.88 325 GLY A N 1
ATOM 2673 C CA . GLY A 1 325 ? -18.708 -7.077 12.856 1.00 46.88 325 GLY A CA 1
ATOM 2674 C C . GLY A 1 325 ? -18.748 -8.558 13.250 1.00 46.88 325 GLY A C 1
ATOM 2675 O O . GLY A 1 325 ? -18.359 -9.394 12.424 1.00 46.88 325 GLY A O 1
ATOM 2676 N N . GLU A 1 326 ? -19.219 -8.883 14.457 1.00 46.47 326 GLU A N 1
ATOM 2677 C CA . GLU A 1 326 ? -19.220 -10.246 15.008 1.00 46.47 326 GLU A CA 1
ATOM 2678 C C . GLU A 1 326 ? -20.580 -10.943 14.889 1.00 46.47 326 GLU A C 1
ATOM 2680 O O . GLU A 1 326 ? -20.620 -12.115 14.519 1.00 46.47 326 GLU A O 1
ATOM 2685 N N . ASN A 1 327 ? -21.693 -10.229 15.094 1.00 44.91 327 ASN A N 1
ATOM 2686 C CA . ASN A 1 327 ? -23.038 -10.810 15.076 1.00 44.91 327 ASN A CA 1
ATOM 2687 C C . ASN A 1 327 ? -23.928 -10.103 14.049 1.00 44.91 327 ASN A C 1
ATOM 2689 O O . ASN A 1 327 ? -24.527 -9.065 14.327 1.00 44.91 327 ASN A O 1
ATOM 2693 N N . GLY A 1 328 ? -24.048 -10.679 12.849 1.00 47.28 328 GLY A N 1
ATOM 2694 C CA . GLY A 1 328 ? -25.039 -10.229 11.871 1.00 47.28 328 GLY A CA 1
ATOM 2695 C C . GLY A 1 328 ? -26.444 -10.239 12.490 1.00 47.28 328 GLY A C 1
ATOM 2696 O O . GLY A 1 328 ? -26.955 -11.308 12.812 1.00 47.28 328 GLY A O 1
ATOM 2697 N N . ASN A 1 329 ? -27.047 -9.052 12.629 1.00 49.69 329 ASN A N 1
ATOM 2698 C CA . ASN A 1 329 ? -28.380 -8.779 13.196 1.00 49.69 329 ASN A CA 1
ATOM 2699 C C . ASN A 1 329 ? -28.574 -8.962 14.720 1.00 49.69 329 ASN A C 1
ATOM 2701 O O . ASN A 1 329 ? -29.664 -9.331 15.155 1.00 49.69 329 ASN A O 1
ATOM 2705 N N . GLY A 1 330 ? -27.573 -8.656 15.551 1.00 48.69 330 GLY A N 1
ATOM 2706 C CA . GLY A 1 330 ? -27.776 -8.517 17.001 1.00 48.69 330 GLY A CA 1
ATOM 2707 C C . GLY A 1 330 ? -28.160 -7.091 17.410 1.00 48.69 330 GLY A C 1
ATOM 2708 O O . GLY A 1 330 ? -27.385 -6.169 17.178 1.00 48.69 330 GLY A O 1
ATOM 2709 N N . ASP A 1 331 ? -29.328 -6.917 18.031 1.00 54.06 331 ASP A N 1
ATOM 2710 C CA . ASP A 1 331 ? -29.750 -5.672 18.688 1.00 54.06 331 ASP A CA 1
ATOM 2711 C C . ASP A 1 331 ? -28.747 -5.356 19.815 1.00 54.06 331 ASP A C 1
ATOM 2713 O O . ASP A 1 331 ? -28.660 -6.079 20.812 1.00 54.06 331 ASP A O 1
ATOM 2717 N N . VAL A 1 332 ? -27.882 -4.359 19.613 1.00 60.59 332 VAL A N 1
ATOM 2718 C CA . VAL A 1 332 ? -26.831 -4.027 20.582 1.00 60.59 332 VAL A CA 1
ATOM 2719 C C . VAL A 1 332 ? -27.490 -3.348 21.778 1.00 60.59 332 VAL A C 1
ATOM 2721 O O . VAL A 1 332 ? -28.067 -2.274 21.636 1.00 60.59 332 VAL A O 1
ATOM 2724 N N . ASN A 1 333 ? -27.408 -3.973 22.955 1.00 72.69 333 ASN A N 1
ATOM 2725 C CA . ASN A 1 333 ? -28.011 -3.447 24.176 1.00 72.69 333 ASN A CA 1
ATOM 2726 C C . ASN A 1 333 ? -27.388 -2.087 24.542 1.00 72.69 333 ASN A C 1
ATOM 2728 O O . ASN A 1 333 ? -26.258 -2.026 25.028 1.00 72.69 333 ASN A O 1
ATOM 2732 N N . GLU A 1 334 ? -28.127 -0.998 24.323 1.00 73.31 334 GLU A N 1
ATOM 2733 C CA . GLU A 1 334 ? -27.646 0.363 24.585 1.00 73.31 334 GLU A CA 1
ATOM 2734 C C . GLU A 1 334 ? -27.315 0.596 26.064 1.00 73.31 334 GLU A C 1
ATOM 2736 O O . GLU A 1 334 ? -26.372 1.327 26.360 1.00 73.31 334 GLU A O 1
ATOM 2741 N N . ALA A 1 335 ? -27.985 -0.102 26.988 1.00 72.50 335 ALA A N 1
ATOM 2742 C CA . ALA A 1 335 ? -27.675 -0.015 28.415 1.00 72.50 335 ALA A CA 1
ATOM 2743 C C . ALA A 1 335 ? -26.274 -0.563 28.742 1.00 72.50 335 ALA A C 1
ATOM 2745 O O . ALA A 1 335 ? -25.596 -0.043 29.622 1.00 72.50 335 ALA A O 1
ATOM 2746 N N . TYR A 1 336 ? -25.811 -1.575 28.001 1.00 72.94 336 TYR A N 1
ATOM 2747 C CA . TYR A 1 336 ? -24.464 -2.128 28.163 1.00 72.94 336 TYR A CA 1
ATOM 2748 C C . TYR A 1 336 ? -23.386 -1.167 27.641 1.00 72.94 336 TYR A C 1
ATOM 2750 O O . TYR A 1 336 ? -22.328 -1.021 28.249 1.00 72.94 336 TYR A O 1
ATOM 2758 N N . ILE A 1 337 ? -23.664 -0.465 26.538 1.00 73.12 337 ILE A N 1
ATOM 2759 C CA . ILE A 1 337 ? -22.770 0.581 26.020 1.00 73.12 337 ILE A CA 1
ATOM 2760 C C . ILE A 1 337 ? -22.683 1.749 27.008 1.00 73.12 337 ILE A C 1
ATOM 2762 O O . ILE A 1 337 ? -21.588 2.259 27.247 1.00 73.12 337 ILE A O 1
ATOM 2766 N N . GLU A 1 338 ? -23.809 2.168 27.592 1.00 75.06 338 GLU A N 1
ATOM 2767 C CA . GLU A 1 338 ? -23.818 3.231 28.601 1.00 75.06 338 GLU A CA 1
ATOM 2768 C C . GLU A 1 338 ? -23.035 2.847 29.855 1.00 75.06 338 GLU A C 1
ATOM 2770 O O . GLU A 1 338 ? -22.294 3.677 30.384 1.00 75.06 338 GLU A O 1
ATOM 2775 N N . GLU A 1 339 ? -23.158 1.601 30.312 1.00 76.62 339 GLU A N 1
ATOM 2776 C CA . GLU A 1 339 ? -22.398 1.095 31.453 1.00 76.62 339 GLU A CA 1
ATOM 2777 C C . GLU A 1 339 ? -20.891 1.108 31.165 1.00 76.62 339 GLU A C 1
ATOM 2779 O O . GLU A 1 339 ? -20.118 1.618 31.975 1.00 76.62 339 GLU A O 1
ATOM 2784 N N . LEU A 1 340 ? -20.471 0.638 29.985 1.00 72.81 340 LEU A N 1
ATOM 2785 C CA . LEU A 1 340 ? -19.067 0.659 29.565 1.00 72.81 340 LEU A CA 1
ATOM 2786 C C . LEU A 1 340 ? -18.517 2.082 29.433 1.00 72.81 340 LEU A C 1
ATOM 2788 O O . LEU A 1 340 ? -17.447 2.376 29.959 1.00 72.81 340 LEU A O 1
ATOM 2792 N N . SER A 1 341 ? -19.257 2.974 28.773 1.00 76.44 341 SER A N 1
ATOM 2793 C CA . SER A 1 341 ? -18.852 4.373 28.613 1.00 76.44 341 SER A CA 1
ATOM 2794 C C . SER A 1 341 ? -18.743 5.079 29.964 1.00 76.44 341 SER A C 1
ATOM 2796 O O . SER A 1 341 ? -17.804 5.839 30.175 1.00 76.44 341 SER A O 1
ATOM 2798 N N . SER A 1 342 ? -19.671 4.810 30.886 1.00 76.25 342 SER A N 1
ATOM 2799 C CA . SER A 1 342 ? -19.672 5.412 32.226 1.00 76.25 342 SER A CA 1
ATOM 2800 C C . SER A 1 342 ? -18.612 4.816 33.151 1.00 76.25 342 SER A C 1
ATOM 2802 O O . SER A 1 342 ? -18.208 5.465 34.108 1.00 76.25 342 SER A O 1
ATOM 2804 N N . ALA A 1 343 ? -18.176 3.581 32.898 1.00 72.12 343 ALA A N 1
ATOM 2805 C CA . ALA A 1 343 ? -17.083 2.951 33.633 1.00 72.12 343 ALA A CA 1
ATOM 2806 C C . ALA A 1 343 ? -15.703 3.474 33.205 1.00 72.12 343 ALA A C 1
ATOM 2808 O O . ALA A 1 343 ? -14.767 3.414 33.999 1.00 72.12 343 ALA A O 1
ATOM 2809 N N . MET A 1 344 ? -15.581 3.951 31.963 1.00 73.56 344 MET A N 1
ATOM 2810 C CA . MET A 1 344 ? -14.355 4.555 31.432 1.00 73.56 344 MET A CA 1
ATOM 2811 C C . MET A 1 344 ? -14.235 6.046 31.766 1.00 73.56 344 MET A C 1
ATOM 2813 O O . MET A 1 344 ? -13.127 6.532 31.911 1.00 73.56 344 MET A O 1
ATOM 2817 N N . ASP A 1 345 ? -15.352 6.758 31.927 1.00 78.00 345 ASP A N 1
ATOM 2818 C CA . ASP A 1 345 ? -15.411 8.156 32.385 1.00 78.00 345 ASP A CA 1
ATOM 2819 C C . ASP A 1 345 ? -15.156 8.234 33.907 1.00 78.00 345 ASP A C 1
ATOM 2821 O O . ASP A 1 345 ? -16.084 8.233 34.727 1.00 78.00 345 ASP A O 1
ATOM 2825 N N . LEU A 1 346 ? -13.876 8.202 34.295 1.00 73.12 346 LEU A N 1
ATOM 2826 C CA . LEU A 1 346 ? -13.437 8.102 35.690 1.00 73.12 346 LEU A CA 1
ATOM 2827 C C . LEU A 1 346 ? -13.745 9.379 36.476 1.00 73.12 346 LEU A C 1
ATOM 2829 O O . LEU A 1 346 ? -14.098 9.305 37.661 1.00 73.12 346 LEU A O 1
ATOM 2833 N N . ASP A 1 347 ? -13.624 10.542 35.836 1.00 74.44 347 ASP A N 1
ATOM 2834 C CA . ASP A 1 347 ? -13.899 11.838 36.454 1.00 74.44 347 ASP A CA 1
ATOM 2835 C C . ASP A 1 347 ? -15.384 12.264 36.380 1.00 74.44 347 ASP A C 1
ATOM 2837 O O . ASP A 1 347 ? -15.798 13.206 37.070 1.00 74.44 347 ASP A O 1
ATOM 2841 N N . LYS A 1 348 ? -16.206 11.507 35.638 1.00 79.94 348 LYS A N 1
ATOM 2842 C CA . LYS A 1 348 ? -17.653 11.696 35.439 1.00 79.94 348 LYS A CA 1
ATOM 2843 C C . LYS A 1 348 ? -18.005 12.994 34.713 1.00 79.94 348 LYS A C 1
ATOM 2845 O O . LYS A 1 348 ? -19.086 13.555 34.940 1.00 79.94 348 LYS A O 1
ATOM 2850 N N . ASN A 1 349 ? -17.121 13.489 33.850 1.00 77.88 349 ASN A N 1
ATOM 2851 C CA . ASN A 1 349 ? -17.340 14.702 33.066 1.00 77.88 349 ASN A CA 1
ATOM 2852 C C . ASN A 1 349 ? -18.236 14.469 31.826 1.00 77.88 349 ASN A C 1
ATOM 2854 O O . ASN A 1 349 ? -18.650 15.426 31.161 1.00 77.88 349 ASN A O 1
ATOM 2858 N N . GLY A 1 350 ? -18.592 13.214 31.536 1.00 76.94 350 GLY A N 1
ATOM 2859 C CA . GLY A 1 350 ? -19.431 12.808 30.412 1.00 76.94 350 GLY A CA 1
ATOM 2860 C C . GLY A 1 350 ? -18.671 12.553 29.110 1.00 76.94 350 GLY A C 1
ATOM 2861 O O . GLY A 1 350 ? -19.325 12.351 28.079 1.00 76.94 350 GLY A O 1
ATOM 2862 N N . LYS A 1 351 ? -17.337 12.572 29.142 1.00 81.75 351 LYS A N 1
ATOM 2863 C CA . LYS A 1 351 ? -16.410 12.314 28.037 1.00 81.75 351 LYS A CA 1
ATOM 2864 C C . LYS A 1 351 ? -15.230 11.494 28.563 1.00 81.75 351 LYS A C 1
ATOM 2866 O O . LYS A 1 351 ? -14.923 11.571 29.737 1.00 81.75 351 LYS A O 1
ATOM 2871 N N . ILE A 1 352 ? -14.575 10.740 27.687 1.00 80.50 352 ILE A N 1
ATOM 2872 C CA . ILE A 1 352 ? -13.418 9.912 28.050 1.00 80.50 352 ILE A CA 1
ATOM 2873 C C . ILE A 1 352 ? -12.169 10.571 27.466 1.00 80.50 352 ILE A C 1
ATOM 2875 O O . ILE A 1 352 ? -12.064 10.720 26.244 1.00 80.50 352 ILE A O 1
ATOM 2879 N N . ASP A 1 353 ? -11.236 10.994 28.309 1.00 76.56 353 ASP A N 1
ATOM 2880 C CA . ASP A 1 353 ? -9.943 11.510 27.862 1.00 76.56 353 ASP A CA 1
ATOM 2881 C C . ASP A 1 353 ? -8.931 10.390 27.553 1.00 76.56 353 ASP A C 1
ATOM 2883 O O . ASP A 1 353 ? -9.177 9.203 27.764 1.00 76.56 353 ASP A O 1
ATOM 2887 N N . VAL A 1 354 ? -7.777 10.749 26.982 1.00 66.75 354 VAL A N 1
ATOM 2888 C CA . VAL A 1 354 ? -6.768 9.760 26.571 1.00 66.75 354 VAL A CA 1
ATOM 2889 C C . VAL A 1 354 ? -6.189 8.972 27.747 1.00 66.75 354 VAL A C 1
ATOM 2891 O O . VAL A 1 354 ? -5.811 7.823 27.565 1.00 66.75 354 VAL A O 1
ATOM 2894 N N . ASN A 1 355 ? -6.105 9.562 28.938 1.00 64.88 355 ASN A N 1
ATOM 2895 C CA . ASN A 1 355 ? -5.618 8.880 30.135 1.00 64.88 355 ASN A CA 1
ATOM 2896 C C . ASN A 1 355 ? -6.698 7.988 30.746 1.00 64.88 355 ASN A C 1
ATOM 2898 O O . ASN A 1 355 ? -6.361 6.974 31.334 1.00 64.88 355 ASN A O 1
ATOM 2902 N N . GLU A 1 356 ? -7.969 8.357 30.607 1.00 69.69 356 GLU A N 1
ATOM 2903 C CA . GLU A 1 356 ? -9.115 7.532 30.999 1.00 69.69 356 GLU A CA 1
ATOM 2904 C C . GLU A 1 356 ? -9.347 6.355 30.035 1.00 69.69 356 GLU A C 1
ATOM 2906 O O . GLU A 1 356 ? -9.883 5.314 30.414 1.00 69.69 356 GLU A O 1
ATOM 2911 N N . PHE A 1 357 ? -8.929 6.509 28.776 1.00 69.19 357 PHE A N 1
ATOM 2912 C CA . PHE A 1 357 ? -8.976 5.462 27.758 1.00 69.19 357 PHE A CA 1
ATOM 2913 C C . PHE A 1 357 ? -7.816 4.453 27.847 1.00 69.19 357 PHE A C 1
ATOM 2915 O O . PHE A 1 357 ? -7.976 3.308 27.411 1.00 69.19 357 PHE A O 1
ATOM 2922 N N . LEU A 1 358 ? -6.652 4.887 28.347 1.00 61.78 358 LEU A N 1
ATOM 2923 C CA . LEU A 1 358 ? -5.440 4.077 28.557 1.00 61.78 358 LEU A CA 1
ATOM 2924 C C . LEU A 1 358 ? -5.529 3.266 29.856 1.00 61.78 358 LEU A C 1
ATOM 2926 O O . LEU A 1 358 ? -5.126 2.078 29.819 1.00 61.78 358 LEU A O 1
#

Secondary structure (DSSP, 8-state):
---SSSSHHHHHHHH-TTTHHHHHHHHHHHHHHS-SEEEEE-SS-EEEEESS---TT--HHHHHT--GGG-S-SSS-GGGTTTTPPPPHHHHHHHHHHHHHHH-EE-TT--SSEEE-TTTTSSEEE-HHHHHHHHHHHT-SEEEE-SS--TTSEEEETTTTEEEE---TTGGG-----------S----------HHHHHHHHHHHHTHHHHHHHHHHH-TT--SEE-HHHHHHHHHHHH-----HHHHHHHHSEEETTEEEGGGGGTT----TTS-------HHHHHHHHHHHHHHHHHHH-TT-SSEEEHHHHHHHHHHHHHTTSTT----HHHHHHHHHHH-SS-SSEEEHHHH-

pLDDT: mean 76.89, std 17.58, range [27.5, 98.62]

Sequence (358 aa):
MVRVRYGFQNEVNKKYPARKTPVLDLFKDIFSWLPLYSYVDAGKSRMMIVHGGISDKVNLKKINTLTRNRYVSIEVPPQSQSGGKRLTADEDNEYRQIQDLFWSDPDPHNRKGCRKNDARNMACFFGPDITEQFLNKYNLSMIIRSHQVKEEGYEFTHDRKVLTVFSASNYCKGSNWGAIVRWFVHMTLVTLFEDPAYQSLLEKIMTNKSLFQKEFEKADKNQTNHLSLTVWSEIMTKVLQIDLPWLTLRSKLVQEDTKGILYNSMFDGLTLDNSKFQMSNTGIMEDLYMWKDMLILLFNLIDFNHSGFISRNEFSDCVKLLLYGENGNGDVNEAYIEELSSAMDLDKNGKIDVNEFL

Foldseek 3Di:
DPDPPPCPLVVLCVVPVPCSVVVVVVVLQVVLPDDQWDWDDLPLAIEIEFAAAFALLADVVLSVPDPSSCPSDLVDQSCVVPPNDDDDPVSVSNSLNSNQRNHEHAAPVLDAHWDQDPVRNGHTHHHLNSLVVVCVVVVHQAYEYENDADQAQWDADSVNRYIYGAADACVVPRHGHHDDDDDDRDPPVDDPPDDVLVVVLLVLCVVLVVVLVVQQCVQCVPPPLFDAPVSNQVSSCVSSVDDDPVVVCDVVQFDADPRHTNSVRSPPPDPDPPPDDDDDPDDSPVVVVVCLVVLVVVQVVLPPVPPQWRALVSQVVVVCVVVCVPDVDDPPPVVVSVVVQCCLPPVNPRIHHSVSSD

Radius of gyration: 28.93 Å; chains: 1; bounding box: 68×44×92 Å